Protein 1A0I (pdb70)

Solvent-accessible surface area: 16561 Å² total; per-residue (Å²): 132,147,38,98,0,40,2,0,84,9,32,50,10,62,48,84,25,0,81,144,10,13,94,116,25,44,33,0,0,0,8,11,57,25,65,20,11,19,0,0,0,2,0,26,90,87,0,25,1,92,6,14,16,98,84,34,143,61,5,32,0,0,78,49,37,47,27,134,41,84,73,7,92,150,0,7,101,23,132,94,1,143,22,99,57,0,0,0,1,0,0,12,0,30,16,64,82,30,91,109,100,54,4,6,31,22,0,129,44,110,99,19,117,89,65,13,54,115,179,192,247,65,181,104,126,36,87,6,85,0,32,13,30,47,0,27,0,20,3,32,0,2,0,20,11,101,32,1,94,66,34,111,70,3,119,20,65,11,80,68,8,44,86,44,4,124,65,5,16,58,0,0,80,102,45,12,97,69,13,71,8,74,39,9,66,48,69,79,4,140,67,39,79,65,0,62,95,16,2,70,92,13,16,7,77,27,40,84,0,0,24,0,5,26,0,88,10,46,4,54,6,10,111,102,58,4,14,9,25,2,58,10,66,60,90,22,54,6,65,0,69,20,28,35,57,19,73,189,46,180,53,136,38,54,88,0,32,0,0,51,0,54,12,143,98,54,81,101,15,68,0,19,27,4,19,92,76,54,14,85,106,6,4,90,52,0,74,120,26,3,52,100,88,198,50,28,166,203,76,114,50,80,26,38,20,100,41,124,44,0,29,0,4,30,7,37,104,38,140,86,19,35,27,65,40,21,0,11,47,117,60,137

Foldseek 3Di:
DVQLLQFEDEAADDPVQLVVLLVVPQWWKKFFPDQAFKWWWWAALVQWIAGAGNRRHGWQLARVVTGHDCLSNVLLVDPLDPQVRTKIWTWGKAFPPDDRVVNRVSRNDQWDDDCAVVDCPDDDDHGGHHQQQGIAIATQAMARVVCSVVQDFGFAFRVRRQVVQVSSQVSCCVSPVRHRYYHTDIDIGRDPVSVVVVFLVVLQQVRQWIWIASRGDTTHGHHDYRTYTGGQPAKFKFAFAAFDFFDPPDDDGRGTFFTQGQHPVRDTDTAGSHHVVVGVVQRVVQQVVQCVVDDRVVDDTDRPRHRFMAMKTARDADPVGDGHRIHGDGGD

B-factor: mean 31.76, std 23.79, range [2.0, 148.7]

Secondary structure (DSSP, 8-state):
-TT----EEEEEP-HHHHHHHHHHHSSEEEEE---SEEEEEEEETTSEEEEE-TTS-B-GGGGGG-EE-HHHHHHHHSTT---TTEEEEEEEEEESSSPTTTHHHHHH--S--SSBSS-----S-----B-TTTEEEEEEEEEEHHHHHH-PPEEEEHHHHHHHHHHHHHHHHHH-TTSEEEEPPEEEESSHHHHHHHHHHHHTTT---EEEE-TT-EE-SEEEEEEEEES--EEEEEEEEEEE---TTTSS-SS--EEEEE-TTS-EEEEB---SHHHHHHHHHHHHHHTTTS---------TTTT-EEEEEESEE-TTS-EES-EEEEE-

Structure (mmCIF, N/CA/C/O backbone):
data_1A0I
#
_entry.id   1A0I
#
_cell.length_a   64.700
_cell.length_b   85.200
_cell.length_c   79.100
_cell.angle_alpha   90.00
_cell.angle_beta   90.00
_cell.angle_gamma   90.00
#
_symmetry.space_group_name_H-M   'P 21 21 2'
#
loop_
_entity.id
_entity.type
_entity.pdbx_description
1 polymer 'DNA LIGASE'
2 non-polymer "ADENOSINE-5'-TRIPHOSPHATE"
3 water water
#
loop_
_atom_site.group_PDB
_atom_site.id
_atom_site.type_symbol
_atom_site.label_atom_id
_atom_site.label_alt_id
_atom_site.label_comp_id
_atom_site.label_asym_id
_atom_site.label_entity_id
_atom_site.label_seq_id
_atom_site.pdbx_PDB_ins_code
_atom_site.Cartn_x
_atom_site.Cartn_y
_atom_site.Cartn_z
_atom_site.occupancy
_atom_site.B_iso_or_equiv
_atom_site.auth_seq_id
_atom_site.auth_comp_id
_atom_site.auth_asym_id
_atom_site.auth_atom_id
_atom_site.pdbx_PDB_model_num
ATOM 1 N N . VAL A 1 1 ? -10.053 -6.552 67.853 1.00 78.44 2 VAL A N 1
ATOM 2 C CA . VAL A 1 1 ? -11.496 -6.584 67.619 1.00 79.00 2 VAL A CA 1
ATOM 3 C C . VAL A 1 1 ? -12.002 -7.947 68.142 1.00 79.82 2 VAL A C 1
ATOM 4 O O . VAL A 1 1 ? -11.214 -8.539 68.885 1.00 79.76 2 VAL A O 1
ATOM 8 N N . ASN A 1 2 ? -13.187 -8.516 67.800 1.00 79.86 3 ASN A N 1
ATOM 9 C CA . ASN A 1 2 ? -13.738 -9.702 68.488 1.00 78.12 3 ASN A CA 1
ATOM 10 C C . ASN A 1 2 ? -13.126 -11.020 68.031 1.00 67.59 3 ASN A C 1
ATOM 11 O O . ASN A 1 2 ? -13.628 -11.790 67.211 1.00 68.31 3 ASN A O 1
ATOM 16 N N . ILE A 1 3 ? -12.031 -11.234 68.752 1.00 58.87 4 ILE A N 1
ATOM 17 C CA . ILE A 1 3 ? -10.994 -12.206 68.520 1.00 44.14 4 ILE A CA 1
ATOM 18 C C . ILE A 1 3 ? -10.691 -12.290 67.024 1.00 37.12 4 ILE A C 1
ATOM 19 O O . ILE A 1 3 ? -11.251 -12.934 66.138 1.00 25.65 4 ILE A O 1
ATOM 24 N N . LYS A 1 4 ? -9.830 -11.310 66.825 1.00 22.77 5 LYS A N 1
ATOM 25 C CA . LYS A 1 4 ? -9.136 -11.135 65.593 1.00 15.31 5 LYS A CA 1
ATOM 26 C C . LYS A 1 4 ? -7.802 -11.699 66.052 1.00 13.18 5 LYS A C 1
ATOM 27 O O . LYS A 1 4 ? -6.973 -10.931 66.531 1.00 9.66 5 LYS A O 1
ATOM 33 N N . THR A 1 5 ? -7.588 -13.012 65.977 1.00 3.71 6 THR A N 1
ATOM 34 C CA . THR A 1 5 ? -6.348 -13.647 66.358 1.00 2.43 6 THR A CA 1
ATOM 35 C C . THR A 1 5 ? -5.144 -13.039 65.644 1.00 14.28 6 THR A C 1
ATOM 36 O O . THR A 1 5 ? -4.097 -12.818 66.256 1.00 15.92 6 THR A O 1
ATOM 40 N N . ASN A 1 6 ? -5.303 -12.698 64.363 1.00 13.50 7 ASN A N 1
ATOM 41 C CA . ASN A 1 6 ? -4.326 -11.976 63.545 1.00 2.81 7 ASN A CA 1
ATOM 42 C C . ASN A 1 6 ? -2.866 -12.357 63.766 1.00 8.42 7 ASN A C 1
ATOM 43 O O . ASN A 1 6 ? -2.069 -11.562 64.287 1.00 17.68 7 ASN A O 1
ATOM 48 N N . PRO A 1 7 ? -2.513 -13.594 63.478 1.00 2.00 8 PRO A N 1
ATOM 49 C CA . PRO A 1 7 ? -1.194 -14.125 63.727 1.00 2.00 8 PRO A CA 1
ATOM 50 C C . PRO A 1 7 ? -0.065 -13.490 62.933 1.00 6.90 8 PRO A C 1
ATOM 51 O O . PRO A 1 7 ? -0.289 -12.746 61.987 1.00 16.83 8 PRO A O 1
ATOM 55 N N . PHE A 1 8 ? 1.184 -13.819 63.259 1.00 13.12 9 PHE A N 1
ATOM 56 C CA . PHE A 1 8 ? 2.357 -13.353 62.523 1.00 14.22 9 PHE A CA 1
ATOM 57 C C . PHE A 1 8 ? 2.396 -14.125 61.206 1.00 20.21 9 PHE A C 1
ATOM 58 O O . PHE A 1 8 ? 2.407 -15.374 61.195 1.00 12.02 9 PHE A O 1
ATOM 66 N N . LYS A 1 9 ? 2.365 -13.384 60.096 1.00 16.10 10 LYS A N 1
ATOM 67 C CA . LYS A 1 9 ? 2.502 -13.968 58.770 1.00 15.08 10 LYS A CA 1
ATOM 68 C C . LYS A 1 9 ? 3.876 -13.556 58.241 1.00 16.30 10 LYS A C 1
ATOM 69 O O . LYS A 1 9 ? 4.207 -12.371 58.105 1.00 20.37 10 LYS A O 1
ATOM 75 N N . ALA A 1 10 ? 4.700 -14.553 57.941 1.00 18.72 11 ALA A N 1
ATOM 76 C CA . ALA A 1 10 ? 6.030 -14.288 57.428 1.00 19.05 11 ALA A CA 1
ATOM 77 C C . ALA A 1 10 ? 6.040 -13.496 56.127 1.00 15.88 11 ALA A C 1
ATOM 78 O O . ALA A 1 10 ? 5.155 -13.687 55.265 1.00 15.57 11 ALA A O 1
ATOM 80 N N . VAL A 1 11 ? 6.970 -12.561 55.970 1.00 12.99 12 VAL A N 1
ATOM 81 C CA . VAL A 1 11 ? 7.081 -11.868 54.704 1.00 12.14 12 VAL A CA 1
ATOM 82 C C . VAL A 1 11 ? 7.914 -12.749 53.793 1.00 11.21 12 VAL A C 1
ATOM 83 O O . VAL A 1 11 ? 8.419 -13.773 54.230 1.00 14.72 12 VAL A O 1
ATOM 87 N N . SER A 1 12 ? 7.974 -12.493 52.492 1.00 14.98 13 SER A N 1
ATOM 88 C CA . SER A 1 12 ? 8.735 -13.288 51.535 1.00 10.24 13 SER A CA 1
ATOM 89 C C . SER A 1 12 ? 10.238 -13.090 51.631 1.00 10.93 13 SER A C 1
ATOM 90 O O . SER A 1 12 ? 10.710 -12.125 52.222 1.00 16.93 13 SER A O 1
ATOM 93 N N . PHE A 1 13 ? 11.054 -14.029 51.194 1.00 10.33 14 PHE A N 1
ATOM 94 C CA . PHE A 1 13 ? 12.492 -13.948 51.207 1.00 2.00 14 PHE A CA 1
ATOM 95 C C . PHE A 1 13 ? 13.016 -12.645 50.673 1.00 14.86 14 PHE A C 1
ATOM 96 O O . PHE A 1 13 ? 12.639 -12.258 49.581 1.00 18.25 14 PHE A O 1
ATOM 104 N N . VAL A 1 14 ? 13.832 -11.993 51.523 1.00 19.95 15 VAL A N 1
ATOM 105 C CA . VAL A 1 14 ? 14.505 -10.717 51.263 1.00 2.55 15 VAL A CA 1
ATOM 106 C C . VAL A 1 14 ? 15.867 -11.031 51.845 1.00 6.99 15 VAL A C 1
ATOM 107 O O . VAL A 1 14 ? 16.033 -10.965 53.074 1.00 24.48 15 VAL A O 1
ATOM 111 N N . GLU A 1 15 ? 16.886 -11.349 51.048 1.00 13.11 16 GLU A N 1
ATOM 112 C CA . GLU A 1 15 ? 18.155 -11.800 51.587 1.00 15.18 16 GLU A CA 1
ATOM 113 C C . GLU A 1 15 ? 18.842 -10.729 52.383 1.00 12.21 16 GLU A C 1
ATOM 114 O O . GLU A 1 15 ? 19.288 -11.024 53.489 1.00 14.93 16 GLU A O 1
ATOM 120 N N . SER A 1 16 ? 18.839 -9.479 51.930 1.00 11.57 17 SER A N 1
ATOM 121 C CA . SER A 1 16 ? 19.452 -8.388 52.671 1.00 14.50 17 SER A CA 1
ATOM 122 C C . SER A 1 16 ? 18.905 -8.311 54.092 1.00 19.17 17 SER A C 1
ATOM 123 O O . SER A 1 16 ? 19.670 -8.144 55.044 1.00 26.12 17 SER A O 1
ATOM 126 N N . ALA A 1 17 ? 17.593 -8.460 54.235 1.00 14.11 18 ALA A N 1
ATOM 127 C CA . ALA A 1 17 ? 16.945 -8.411 55.525 1.00 9.24 18 ALA A CA 1
ATOM 128 C C . ALA A 1 17 ? 17.373 -9.531 56.470 1.00 11.70 18 ALA A C 1
ATOM 129 O O . ALA A 1 17 ? 17.663 -9.315 57.655 1.00 4.81 18 ALA A O 1
ATOM 131 N N . ILE A 1 18 ? 17.456 -10.737 55.920 1.00 2.00 19 ILE A N 1
ATOM 132 C CA . ILE A 1 18 ? 17.834 -11.917 56.685 1.00 3.40 19 ILE A CA 1
ATOM 133 C C . ILE A 1 18 ? 19.313 -11.796 57.059 1.00 10.04 19 ILE A C 1
ATOM 134 O O . ILE A 1 18 ? 19.718 -12.012 58.206 1.00 16.03 19 ILE A O 1
ATOM 139 N N . LYS A 1 19 ? 20.158 -11.375 56.126 1.00 14.29 20 LYS A N 1
ATOM 140 C CA . LYS A 1 19 ? 21.567 -11.134 56.388 1.00 19.24 20 LYS A CA 1
ATOM 141 C C . LYS A 1 19 ? 21.762 -10.148 57.548 1.00 14.19 20 LYS A C 1
ATOM 142 O O . LYS A 1 19 ? 22.632 -10.395 58.370 1.00 20.71 20 LYS A O 1
ATOM 148 N N . LYS A 1 20 ? 20.992 -9.065 57.639 1.00 15.99 21 LYS A N 1
ATOM 149 C CA . LYS A 1 20 ? 21.038 -8.093 58.724 1.00 14.32 21 LYS A CA 1
ATOM 150 C C . LYS A 1 20 ? 20.556 -8.715 60.043 1.00 23.47 21 LYS A C 1
ATOM 151 O O . LYS A 1 20 ? 21.134 -8.438 61.093 1.00 33.68 21 LYS A O 1
ATOM 157 N N . ALA A 1 21 ? 19.522 -9.562 60.083 1.00 25.72 22 ALA A N 1
ATOM 158 C CA . ALA A 1 21 ? 19.117 -10.254 61.311 1.00 14.56 22 ALA A CA 1
ATOM 159 C C . ALA A 1 21 ? 20.272 -11.101 61.821 1.00 23.40 22 ALA A C 1
ATOM 160 O O . ALA A 1 21 ? 20.736 -10.929 62.950 1.00 29.67 22 ALA A O 1
ATOM 162 N N . LEU A 1 22 ? 20.793 -11.957 60.935 1.00 21.03 23 LEU A N 1
ATOM 163 C CA . LEU A 1 22 ? 21.966 -12.793 61.166 1.00 20.62 23 LEU A CA 1
ATOM 164 C C . LEU A 1 22 ? 23.129 -12.043 61.823 1.00 22.55 23 LEU A C 1
ATOM 165 O O . LEU A 1 22 ? 23.593 -12.451 62.880 1.00 28.44 23 LEU A O 1
ATOM 170 N N . ASP A 1 23 ? 23.548 -10.909 61.279 1.00 21.34 24 ASP A N 1
ATOM 171 C CA . ASP A 1 23 ? 24.669 -10.119 61.751 1.00 19.80 24 ASP A CA 1
ATOM 172 C C . ASP A 1 23 ? 24.436 -9.615 63.133 1.00 30.07 24 ASP A C 1
ATOM 173 O O . ASP A 1 23 ? 25.270 -9.712 64.045 1.00 26.53 24 ASP A O 1
ATOM 178 N N . ASN A 1 24 ? 23.205 -9.126 63.288 1.00 26.00 25 ASN A N 1
ATOM 179 C CA . ASN A 1 24 ? 22.818 -8.577 64.562 1.00 19.20 25 ASN A CA 1
ATOM 180 C C . ASN A 1 24 ? 22.487 -9.594 65.636 1.00 20.17 25 ASN A C 1
ATOM 181 O O . ASN A 1 24 ? 22.612 -9.278 66.822 1.00 34.45 25 ASN A O 1
ATOM 186 N N . ALA A 1 25 ? 22.153 -10.834 65.319 1.00 13.40 26 ALA A N 1
ATOM 187 C CA . ALA A 1 25 ? 21.811 -11.817 66.327 1.00 6.37 26 ALA A CA 1
ATOM 188 C C . ALA A 1 25 ? 22.875 -12.859 66.613 1.00 3.19 26 ALA A C 1
ATOM 189 O O . ALA A 1 25 ? 23.036 -13.307 67.748 1.00 7.56 26 ALA A O 1
ATOM 191 N N . GLY A 1 26 ? 23.586 -13.263 65.580 1.00 2.00 27 GLY A N 1
ATOM 192 C CA . GLY A 1 26 ? 24.649 -14.242 65.674 1.00 2.00 27 GLY A CA 1
ATOM 193 C C . GLY A 1 26 ? 24.237 -15.583 65.077 1.00 5.07 27 GLY A C 1
ATOM 194 O O . GLY A 1 26 ? 25.001 -16.565 65.100 1.00 12.82 27 GLY A O 1
ATOM 195 N N . TYR A 1 27 ? 23.005 -15.666 64.585 1.00 5.41 28 TYR A N 1
ATOM 196 C CA . TYR A 1 27 ? 22.480 -16.901 64.039 1.00 5.28 28 TYR A CA 1
ATOM 197 C C . TYR A 1 27 ? 21.051 -16.666 63.553 1.00 9.77 28 TYR A C 1
ATOM 198 O O . TYR A 1 27 ? 20.542 -15.539 63.570 1.00 16.83 28 TYR A O 1
ATOM 207 N N . LEU A 1 28 ? 20.384 -17.713 63.084 1.00 18.17 29 LEU A N 1
ATOM 208 C CA . LEU A 1 28 ? 19.024 -17.613 62.606 1.00 7.49 29 LEU A CA 1
ATOM 209 C C . LEU A 1 28 ? 18.296 -18.866 63.012 1.00 8.40 29 LEU A C 1
ATOM 210 O O . LEU A 1 28 ? 18.921 -19.927 62.976 1.00 8.40 29 LEU A O 1
ATOM 215 N N . ILE A 1 29 ? 17.037 -18.730 63.455 1.00 14.19 30 ILE A N 1
ATOM 216 C CA . ILE A 1 29 ? 16.130 -19.856 63.711 1.00 13.51 30 ILE A CA 1
ATOM 217 C C . ILE A 1 29 ? 15.633 -20.220 62.312 1.00 13.89 30 ILE A C 1
ATOM 218 O O . ILE A 1 29 ? 15.310 -19.326 61.519 1.00 16.45 30 ILE A O 1
ATOM 223 N N . ALA A 1 30 ? 15.517 -21.487 61.960 1.00 8.70 31 ALA A N 1
ATOM 224 C CA . ALA A 1 30 ? 14.898 -21.867 60.702 1.00 12.36 31 ALA A CA 1
ATOM 225 C C . ALA A 1 30 ? 14.065 -23.110 60.963 1.00 12.69 31 ALA A C 1
ATOM 226 O O . ALA A 1 30 ? 14.555 -24.105 61.506 1.00 7.70 31 ALA A O 1
ATOM 228 N N . GLU A 1 31 ? 12.771 -23.019 60.686 1.00 6.18 32 GLU A N 1
ATOM 229 C CA . GLU A 1 31 ? 11.872 -24.148 60.816 1.00 10.56 32 GLU A CA 1
ATOM 230 C C . GLU A 1 31 ? 11.306 -24.549 59.460 1.00 4.14 32 GLU A C 1
ATOM 231 O O . GLU A 1 31 ? 11.343 -23.818 58.464 1.00 8.84 32 GLU A O 1
ATOM 237 N N . ILE A 1 32 ? 10.768 -25.742 59.364 1.00 10.04 33 ILE A N 1
ATOM 238 C CA . ILE A 1 32 ? 10.111 -26.167 58.148 1.00 9.47 33 ILE A CA 1
ATOM 239 C C . ILE A 1 32 ? 8.879 -25.296 57.984 1.00 10.28 33 ILE A C 1
ATOM 240 O O . ILE A 1 32 ? 8.286 -24.833 58.952 1.00 12.12 33 ILE A O 1
ATOM 245 N N . LYS A 1 33 ? 8.515 -24.990 56.761 1.00 10.70 34 LYS A N 1
ATOM 246 C CA . LYS A 1 33 ? 7.302 -24.258 56.506 1.00 14.51 34 LYS A CA 1
ATOM 247 C C . LYS A 1 33 ? 6.351 -25.396 56.189 1.00 17.74 34 LYS A C 1
ATOM 248 O O . LYS A 1 33 ? 6.362 -25.966 55.101 1.00 15.25 34 LYS A O 1
ATOM 254 N N . TYR A 1 34 ? 5.565 -25.768 57.185 1.00 19.78 35 TYR A N 1
ATOM 255 C CA . TYR A 1 34 ? 4.600 -26.850 57.044 1.00 10.68 35 TYR A CA 1
ATOM 256 C C . TYR A 1 34 ? 3.453 -26.433 56.162 1.00 18.76 35 TYR A C 1
ATOM 257 O O . TYR A 1 34 ? 3.115 -25.262 56.108 1.00 15.33 35 TYR A O 1
ATOM 266 N N . ASP A 1 35 ? 2.849 -27.390 55.479 1.00 28.40 36 ASP A N 1
ATOM 267 C CA . ASP A 1 35 ? 1.722 -27.137 54.615 1.00 33.07 36 ASP A CA 1
ATOM 268 C C . ASP A 1 35 ? 0.567 -27.846 55.320 1.00 38.63 36 ASP A C 1
ATOM 269 O O . ASP A 1 35 ? 0.506 -29.085 55.386 1.00 42.54 36 ASP A O 1
ATOM 274 N N . GLY A 1 36 ? -0.290 -27.085 55.977 1.00 29.04 37 GLY A N 1
ATOM 275 C CA . GLY A 1 36 ? -1.463 -27.621 56.614 1.00 17.05 37 GLY A CA 1
ATOM 276 C C . GLY A 1 36 ? -2.405 -26.464 56.782 1.00 22.28 37 GLY A C 1
ATOM 277 O O . GLY A 1 36 ? -2.546 -25.603 55.893 1.00 30.66 37 GLY A O 1
ATOM 278 N N . VAL A 1 37 ? -3.186 -26.496 57.858 1.00 20.43 38 VAL A N 1
ATOM 279 C CA . VAL A 1 37 ? -3.990 -25.340 58.163 1.00 17.32 38 VAL A CA 1
ATOM 280 C C . VAL A 1 37 ? -3.445 -24.814 59.497 1.00 13.02 38 VAL A C 1
ATOM 281 O O . VAL A 1 37 ? -3.238 -25.539 60.465 1.00 8.33 38 VAL A O 1
ATOM 285 N N . ARG A 1 38 ? -3.128 -23.531 59.499 1.00 8.11 39 ARG A N 1
ATOM 286 C CA . ARG A 1 38 ? -2.699 -22.815 60.690 1.00 15.45 39 ARG A CA 1
ATOM 287 C C . ARG A 1 38 ? -3.825 -22.783 61.721 1.00 15.60 39 ARG A C 1
ATOM 288 O O . ARG A 1 38 ? -4.902 -22.258 61.425 1.00 26.96 39 ARG A O 1
ATOM 296 N N . GLY A 1 39 ? -3.668 -23.303 62.926 1.00 17.23 40 GLY A N 1
ATOM 297 C CA . GLY A 1 39 ? -4.728 -23.261 63.912 1.00 16.19 40 GLY A CA 1
ATOM 298 C C . GLY A 1 39 ? -4.408 -22.203 64.925 1.00 10.57 40 GLY A C 1
ATOM 299 O O . GLY A 1 39 ? -3.243 -22.028 65.257 1.00 22.54 40 GLY A O 1
ATOM 300 N N . ASN A 1 40 ? -5.360 -21.432 65.418 1.00 20.08 41 ASN A N 1
ATOM 301 C CA . ASN A 1 40 ? -5.106 -20.468 66.480 1.00 14.59 41 ASN A CA 1
ATOM 302 C C . ASN A 1 40 ? -6.104 -20.870 67.531 1.00 16.22 41 ASN A C 1
ATOM 303 O O . ASN A 1 40 ? -7.276 -20.527 67.447 1.00 20.05 41 ASN A O 1
ATOM 308 N N . ILE A 1 41 ? -5.664 -21.758 68.422 1.00 20.52 42 ILE A N 1
ATOM 309 C CA . ILE A 1 41 ? -6.513 -22.379 69.442 1.00 15.20 42 ILE A CA 1
ATOM 310 C C . ILE A 1 41 ? -6.596 -21.464 70.663 1.00 19.98 42 ILE A C 1
ATOM 311 O O . ILE A 1 41 ? -5.616 -21.349 71.411 1.00 17.59 42 ILE A O 1
ATOM 316 N N . CYS A 1 42 ? -7.720 -20.750 70.797 1.00 14.81 43 CYS A N 1
ATOM 317 C CA . CYS A 1 42 ? -7.967 -19.853 71.917 1.00 13.41 43 CYS A CA 1
ATOM 318 C C . CYS A 1 42 ? -8.601 -20.585 73.092 1.00 16.68 43 CYS A C 1
ATOM 319 O O . CYS A 1 42 ? -9.603 -21.271 72.915 1.00 26.76 43 CYS A O 1
ATOM 322 N N . VAL A 1 43 ? -8.038 -20.509 74.285 1.00 15.66 44 VAL A N 1
ATOM 323 C CA . VAL A 1 43 ? -8.539 -21.169 75.475 1.00 5.84 44 VAL A CA 1
ATOM 324 C C . VAL A 1 43 ? -8.672 -20.052 76.475 1.00 15.33 44 VAL A C 1
ATOM 325 O O . VAL A 1 43 ? -7.653 -19.423 76.768 1.00 15.41 44 VAL A O 1
ATOM 329 N N . ASP A 1 44 ? -9.876 -19.758 76.952 1.00 22.41 45 ASP A N 1
ATOM 330 C CA . ASP A 1 44 ? -10.079 -18.662 77.885 1.00 13.44 45 ASP A CA 1
ATOM 331 C C . ASP A 1 44 ? -10.094 -19.166 79.319 1.00 8.71 45 ASP A C 1
ATOM 332 O O . ASP A 1 44 ? -10.031 -20.369 79.595 1.00 12.23 45 ASP A O 1
ATOM 337 N N . ASN A 1 45 ? -10.248 -18.241 80.252 1.00 12.69 46 ASN A N 1
ATOM 338 C CA . ASN A 1 45 ? -10.255 -18.559 81.665 1.00 15.70 46 ASN A CA 1
ATOM 339 C C . ASN A 1 45 ? -11.586 -19.145 82.107 1.00 14.81 46 ASN A C 1
ATOM 340 O O . ASN A 1 45 ? -11.725 -19.578 83.255 1.00 26.59 46 ASN A O 1
ATOM 345 N N . THR A 1 46 ? -12.554 -19.227 81.190 1.00 24.69 47 THR A N 1
ATOM 346 C CA . THR A 1 46 ? -13.865 -19.837 81.394 1.00 22.01 47 THR A CA 1
ATOM 347 C C . THR A 1 46 ? -13.719 -21.342 81.067 1.00 19.74 47 THR A C 1
ATOM 348 O O . THR A 1 46 ? -14.654 -22.113 81.268 1.00 22.54 47 THR A O 1
ATOM 352 N N . ALA A 1 47 ? -12.524 -21.769 80.605 1.00 13.15 48 ALA A N 1
ATOM 353 C CA . ALA A 1 47 ? -12.111 -23.127 80.249 1.00 9.32 48 ALA A CA 1
ATOM 354 C C . ALA A 1 47 ? -12.803 -23.647 78.998 1.00 12.73 48 ALA A C 1
ATOM 355 O O . ALA A 1 47 ? -13.156 -24.825 78.835 1.00 14.14 48 ALA A O 1
ATOM 357 N N . ASN A 1 48 ? -12.940 -22.691 78.087 1.00 17.48 49 ASN A N 1
ATOM 358 C CA . ASN A 1 48 ? -13.488 -22.901 76.752 1.00 18.85 49 ASN A CA 1
ATOM 359 C C . ASN A 1 48 ? -12.412 -22.852 75.704 1.00 8.23 49 ASN A C 1
ATOM 360 O O . ASN A 1 48 ? -11.519 -22.014 75.840 1.00 14.65 49 ASN A O 1
ATOM 365 N N . SER A 1 49 ? -12.431 -23.680 74.671 1.00 14.73 50 SER A N 1
ATOM 366 C CA . SER A 1 49 ? -11.486 -23.516 73.590 1.00 17.73 50 SER A CA 1
ATOM 367 C C . SER A 1 49 ? -12.204 -23.219 72.284 1.00 19.43 50 SER A C 1
ATOM 368 O O . SER A 1 49 ? -13.396 -23.514 72.116 1.00 16.19 50 SER A O 1
ATOM 371 N N . TYR A 1 50 ? -11.468 -22.585 71.368 1.00 21.38 51 TYR A N 1
ATOM 372 C CA . TYR A 1 50 ? -11.930 -22.226 70.043 1.00 19.70 51 TYR A CA 1
ATOM 373 C C . TYR A 1 50 ? -10.865 -22.613 69.039 1.00 13.15 51 TYR A C 1
ATOM 374 O O . TYR A 1 50 ? -9.762 -22.085 69.044 1.00 8.58 51 TYR A O 1
ATOM 383 N N . TRP A 1 51 ? -11.160 -23.545 68.156 1.00 10.23 52 TRP A N 1
ATOM 384 C CA . TRP A 1 51 ? -10.231 -24.018 67.154 1.00 10.15 52 TRP A CA 1
ATOM 385 C C . TRP A 1 51 ? -10.482 -23.162 65.923 1.00 15.68 52 TRP A C 1
ATOM 386 O O . TRP A 1 51 ? -11.351 -23.420 65.091 1.00 20.03 52 TRP A O 1
ATOM 397 N N . LEU A 1 52 ? -9.787 -22.034 65.958 1.00 21.20 53 LEU A N 1
ATOM 398 C CA . LEU A 1 52 ? -9.882 -20.992 64.972 1.00 11.16 53 LEU A CA 1
ATOM 399 C C . LEU A 1 52 ? -8.786 -21.133 63.936 1.00 16.99 53 LEU A C 1
ATOM 400 O O . LEU A 1 52 ? -7.864 -21.956 63.983 1.00 15.92 53 LEU A O 1
ATOM 405 N N . SER A 1 53 ? -8.892 -20.287 62.944 1.00 20.27 54 SER A N 1
ATOM 406 C CA . SER A 1 53 ? -7.910 -20.283 61.897 1.00 19.33 54 SER A CA 1
ATOM 407 C C . SER A 1 53 ? -7.155 -18.948 61.959 1.00 19.57 54 SER A C 1
ATOM 408 O O . SER A 1 53 ? -7.393 -18.114 62.819 1.00 23.04 54 SER A O 1
ATOM 411 N N . ARG A 1 54 ? -6.357 -18.607 60.954 1.00 18.55 55 ARG A N 1
ATOM 412 C CA . ARG A 1 54 ? -5.498 -17.447 60.763 1.00 22.85 55 ARG A CA 1
ATOM 413 C C . ARG A 1 54 ? -6.359 -16.210 60.416 1.00 27.38 55 ARG A C 1
ATOM 414 O O . ARG A 1 54 ? -5.959 -15.053 60.472 1.00 32.99 55 ARG A O 1
ATOM 422 N N . VAL A 1 55 ? -7.620 -16.519 60.105 1.00 31.00 56 VAL A N 1
ATOM 423 C CA . VAL A 1 55 ? -8.685 -15.612 59.716 1.00 27.86 56 VAL A CA 1
ATOM 424 C C . VAL A 1 55 ? -9.808 -15.542 60.777 1.00 26.43 56 VAL A C 1
ATOM 425 O O . VAL A 1 55 ? -10.903 -15.104 60.443 1.00 31.35 56 VAL A O 1
ATOM 429 N N . SER A 1 56 ? -9.574 -15.975 62.034 1.00 27.47 57 SER A N 1
ATOM 430 C CA . SER A 1 56 ? -10.502 -15.940 63.171 1.00 10.07 57 SER A CA 1
ATOM 431 C C . SER A 1 56 ? -11.895 -16.565 62.949 1.00 24.59 57 SER A C 1
ATOM 432 O O . SER A 1 56 ? -12.923 -16.160 63.497 1.00 22.64 57 SER A O 1
ATOM 435 N N . LYS A 1 57 ? -11.911 -17.589 62.092 1.00 28.98 58 LYS A N 1
ATOM 436 C CA . LYS A 1 57 ? -13.080 -18.352 61.684 1.00 22.10 58 LYS A CA 1
ATOM 437 C C . LYS A 1 57 ? -12.747 -19.744 62.198 1.00 24.97 58 LYS A C 1
ATOM 438 O O . LYS A 1 57 ? -11.583 -20.148 62.304 1.00 29.58 58 LYS A O 1
ATOM 444 N N . THR A 1 58 ? -13.784 -20.412 62.668 1.00 15.79 59 THR A N 1
ATOM 445 C CA . THR A 1 58 ? -13.625 -21.727 63.240 1.00 20.84 59 THR A CA 1
ATOM 446 C C . THR A 1 58 ? -13.394 -22.731 62.122 1.00 23.52 59 THR A C 1
ATOM 447 O O . THR A 1 58 ? -13.700 -22.453 60.961 1.00 34.17 59 THR A O 1
ATOM 451 N N . ILE A 1 59 ? -12.731 -23.835 62.439 1.00 25.46 60 ILE A N 1
ATOM 452 C CA . ILE A 1 59 ? -12.356 -24.826 61.451 1.00 24.25 60 ILE A CA 1
ATOM 453 C C . ILE A 1 59 ? -13.362 -25.964 61.561 1.00 34.61 60 ILE A C 1
ATOM 454 O O . ILE A 1 59 ? -13.351 -26.694 62.565 1.00 33.44 60 ILE A O 1
ATOM 459 N N . PRO A 1 60 ? -14.143 -26.194 60.499 1.00 40.43 61 PRO A N 1
ATOM 460 C CA . PRO A 1 60 ? -15.189 -27.202 60.402 1.00 28.39 61 PRO A CA 1
ATOM 461 C C . PRO A 1 60 ? -14.866 -28.577 60.955 1.00 28.17 61 PRO A C 1
ATOM 462 O O . PRO A 1 60 ? -15.407 -28.961 62.005 1.00 44.74 61 PRO A O 1
ATOM 466 N N . ALA A 1 61 ? -13.903 -29.322 60.402 1.00 21.72 62 ALA A N 1
ATOM 467 C CA . ALA A 1 61 ? -13.586 -30.632 60.941 1.00 24.85 62 ALA A CA 1
ATOM 468 C C . ALA A 1 61 ? -13.240 -30.634 62.416 1.00 24.32 62 ALA A C 1
ATOM 469 O O . ALA A 1 61 ? -13.342 -31.676 63.062 1.00 41.73 62 ALA A O 1
ATOM 471 N N . LEU A 1 62 ? -12.894 -29.485 63.001 1.00 31.74 63 LEU A N 1
ATOM 472 C CA . LEU A 1 62 ? -12.478 -29.323 64.388 1.00 32.56 63 LEU A CA 1
ATOM 473 C C . LEU A 1 62 ? -13.439 -28.442 65.210 1.00 25.55 63 LEU A C 1
ATOM 474 O O . LEU A 1 62 ? -13.259 -28.229 66.414 1.00 28.70 63 LEU A O 1
ATOM 479 N N . GLU A 1 63 ? -14.580 -28.044 64.647 1.00 15.93 64 GLU A N 1
ATOM 480 C CA . GLU A 1 63 ? -15.606 -27.286 65.360 1.00 21.59 64 GLU A CA 1
ATOM 481 C C . GLU A 1 63 ? -16.090 -28.051 66.585 1.00 20.45 64 GLU A C 1
ATOM 482 O O . GLU A 1 63 ? -16.516 -27.499 67.595 1.00 31.79 64 GLU A O 1
ATOM 488 N N . HIS A 1 64 ? -15.939 -29.375 66.555 1.00 10.36 65 HIS A N 1
ATOM 489 C CA . HIS A 1 64 ? -16.358 -30.256 67.617 1.00 9.78 65 HIS A CA 1
ATOM 490 C C . HIS A 1 64 ? -15.391 -30.270 68.790 1.00 27.88 65 HIS A C 1
ATOM 491 O O . HIS A 1 64 ? -15.535 -31.081 69.703 1.00 29.86 65 HIS A O 1
ATOM 498 N N . LEU A 1 65 ? -14.341 -29.446 68.779 1.00 31.30 66 LEU A N 1
ATOM 499 C CA . LEU A 1 65 ? -13.394 -29.475 69.882 1.00 15.28 66 LEU A CA 1
ATOM 500 C C . LEU A 1 65 ? -13.507 -28.163 70.653 1.00 17.94 66 LEU A C 1
ATOM 501 O O . LEU A 1 65 ? -12.662 -27.856 71.493 1.00 27.81 66 LEU A O 1
ATOM 506 N N . ASN A 1 66 ? -14.564 -27.397 70.366 1.00 16.03 67 ASN A N 1
ATOM 507 C CA . ASN A 1 66 ? -14.825 -26.076 70.925 1.00 8.16 67 ASN A CA 1
ATOM 508 C C . ASN A 1 66 ? -15.753 -26.111 72.100 1.00 6.02 67 ASN A C 1
ATOM 509 O O . ASN A 1 66 ? -16.430 -27.120 72.292 1.00 6.63 67 ASN A O 1
ATOM 514 N N . GLY A 1 67 ? -15.907 -24.994 72.798 1.00 14.63 68 GLY A N 1
ATOM 515 C CA . GLY A 1 67 ? -16.746 -25.029 73.975 1.00 23.92 68 GLY A CA 1
ATOM 516 C C . GLY A 1 67 ? -15.924 -25.442 75.199 1.00 26.24 68 GLY A C 1
ATOM 517 O O . GLY A 1 67 ? -14.688 -25.385 75.227 1.00 35.37 68 GLY A O 1
ATOM 518 N N . PHE A 1 68 ? -16.647 -25.763 76.261 1.00 19.04 69 PHE A N 1
ATOM 519 C CA . PHE A 1 68 ? -16.099 -26.090 77.565 1.00 16.90 69 PHE A CA 1
ATOM 520 C C . PHE A 1 68 ? -15.531 -27.506 77.729 1.00 10.69 69 PHE A C 1
ATOM 521 O O . PHE A 1 68 ? -16.131 -28.495 77.307 1.00 18.12 69 PHE A O 1
ATOM 529 N N . ASP A 1 69 ? -14.411 -27.665 78.413 1.00 7.23 70 ASP A N 1
ATOM 530 C CA . ASP A 1 69 ? -13.906 -29.003 78.703 1.00 6.13 70 ASP A CA 1
ATOM 531 C C . ASP A 1 69 ? -13.211 -28.780 80.014 1.00 16.22 70 ASP A C 1
ATOM 532 O O . ASP A 1 69 ? -12.381 -27.863 80.132 1.00 22.91 70 ASP A O 1
ATOM 537 N N . VAL A 1 70 ? -13.539 -29.586 81.037 1.00 20.94 71 VAL A N 1
ATOM 538 C CA . VAL A 1 70 ? -12.948 -29.441 82.369 1.00 13.08 71 VAL A CA 1
ATOM 539 C C . VAL A 1 70 ? -11.437 -29.489 82.306 1.00 19.05 71 VAL A C 1
ATOM 540 O O . VAL A 1 70 ? -10.788 -28.787 83.094 1.00 19.59 71 VAL A O 1
ATOM 544 N N . ARG A 1 71 ? -10.846 -30.290 81.398 1.00 11.68 72 ARG A N 1
ATOM 545 C CA . ARG A 1 71 ? -9.398 -30.458 81.363 1.00 15.94 72 ARG A CA 1
ATOM 546 C C . ARG A 1 71 ? -8.650 -29.193 81.018 1.00 14.44 72 ARG A C 1
ATOM 547 O O . ARG A 1 71 ? -7.464 -29.101 81.338 1.00 19.44 72 ARG A O 1
ATOM 555 N N . TRP A 1 72 ? -9.336 -28.178 80.482 1.00 14.53 73 TRP A N 1
ATOM 556 C CA . TRP A 1 72 ? -8.702 -26.893 80.266 1.00 11.91 73 TRP A CA 1
ATOM 557 C C . TRP A 1 72 ? -8.612 -26.170 81.581 1.00 5.16 73 TRP A C 1
ATOM 558 O O . TRP A 1 72 ? -7.606 -25.503 81.800 1.00 19.51 73 TRP A O 1
ATOM 569 N N . LYS A 1 73 ? -9.591 -26.348 82.478 1.00 14.89 74 LYS A N 1
ATOM 570 C CA . LYS A 1 73 ? -9.607 -25.733 83.801 1.00 9.67 74 LYS A CA 1
ATOM 571 C C . LYS A 1 73 ? -8.441 -26.259 84.613 1.00 10.71 74 LYS A C 1
ATOM 572 O O . LYS A 1 73 ? -7.691 -25.488 85.221 1.00 7.70 74 LYS A O 1
ATOM 578 N N . ARG A 1 74 ? -8.294 -27.586 84.593 1.00 10.17 75 ARG A N 1
ATOM 579 C CA . ARG A 1 74 ? -7.226 -28.253 85.313 1.00 7.02 75 ARG A CA 1
ATOM 580 C C . ARG A 1 74 ? -5.881 -27.847 84.757 1.00 10.55 75 ARG A C 1
ATOM 581 O O . ARG A 1 74 ? -5.034 -27.557 85.593 1.00 19.46 75 ARG A O 1
ATOM 589 N N . LEU A 1 75 ? -5.714 -27.729 83.426 1.00 17.12 76 LEU A N 1
ATOM 590 C CA . LEU A 1 75 ? -4.480 -27.274 82.782 1.00 17.79 76 LEU A CA 1
ATOM 591 C C . LEU A 1 75 ? -4.140 -25.830 83.148 1.00 19.85 76 LEU A C 1
ATOM 592 O O . LEU A 1 75 ? -2.968 -25.491 83.341 1.00 24.91 76 LEU A O 1
ATOM 597 N N . LEU A 1 76 ? -5.119 -24.927 83.197 1.00 16.39 77 LEU A N 1
ATOM 598 C CA . LEU A 1 76 ? -4.861 -23.562 83.629 1.00 14.59 77 LEU A CA 1
ATOM 599 C C . LEU A 1 76 ? -4.449 -23.495 85.106 1.00 16.90 77 LEU A C 1
ATOM 600 O O . LEU A 1 76 ? -3.575 -22.714 85.509 1.00 13.17 77 LEU A O 1
ATOM 605 N N . ASN A 1 77 ? -5.035 -24.316 85.978 1.00 22.11 78 ASN A N 1
ATOM 606 C CA . ASN A 1 77 ? -4.711 -24.273 87.395 1.00 26.95 78 ASN A CA 1
ATOM 607 C C . ASN A 1 77 ? -3.308 -24.755 87.649 1.00 30.03 78 ASN A C 1
ATOM 608 O O . ASN A 1 77 ? -2.617 -24.081 88.411 1.00 46.98 78 ASN A O 1
ATOM 613 N N . ASP A 1 78 ? -2.848 -25.789 86.953 1.00 30.91 79 ASP A N 1
ATOM 614 C CA . ASP A 1 78 ? -1.475 -26.301 86.943 1.00 24.92 79 ASP A CA 1
ATOM 615 C C . ASP A 1 78 ? -0.389 -25.241 87.056 1.00 26.92 79 ASP A C 1
ATOM 616 O O . ASP A 1 78 ? -0.389 -24.247 86.313 1.00 31.02 79 ASP A O 1
ATOM 621 N N . ASP A 1 79 ? 0.515 -25.450 88.003 1.00 30.89 80 ASP A N 1
ATOM 622 C CA . ASP A 1 79 ? 1.661 -24.598 88.297 1.00 32.13 80 ASP A CA 1
ATOM 623 C C . ASP A 1 79 ? 2.456 -24.205 87.079 1.00 32.71 80 ASP A C 1
ATOM 624 O O . ASP A 1 79 ? 2.820 -23.054 86.864 1.00 31.55 80 ASP A O 1
ATOM 629 N N . ARG A 1 80 ? 2.651 -25.236 86.264 1.00 25.04 81 ARG A N 1
ATOM 630 C CA . ARG A 1 80 ? 3.404 -25.219 85.040 1.00 14.75 81 ARG A CA 1
ATOM 631 C C . ARG A 1 80 ? 2.715 -24.420 83.958 1.00 19.74 81 ARG A C 1
ATOM 632 O O . ARG A 1 80 ? 3.308 -24.357 82.878 1.00 22.75 81 ARG A O 1
ATOM 640 N N . CYS A 1 81 ? 1.479 -23.925 84.167 1.00 18.04 82 CYS A N 1
ATOM 641 C CA . CYS A 1 81 ? 0.818 -23.086 83.187 1.00 18.66 82 CYS A CA 1
ATOM 642 C C . CYS A 1 81 ? 1.005 -21.682 83.689 1.00 17.27 82 CYS A C 1
ATOM 643 O O . CYS A 1 81 ? 0.688 -21.299 84.819 1.00 14.14 82 CYS A O 1
ATOM 646 N N . PHE A 1 82 ? 1.571 -20.932 82.769 1.00 22.65 83 PHE A N 1
ATOM 647 C CA . PHE A 1 82 ? 1.866 -19.534 82.964 1.00 25.87 83 PHE A CA 1
ATOM 648 C C . PHE A 1 82 ? 0.783 -18.635 82.427 1.00 28.49 83 PHE A C 1
ATOM 649 O O . PHE A 1 82 ? 0.801 -17.443 82.718 1.00 36.95 83 PHE A O 1
ATOM 657 N N . TYR A 1 83 ? -0.202 -19.157 81.687 1.00 34.09 84 TYR A N 1
ATOM 658 C CA . TYR A 1 83 ? -1.249 -18.317 81.121 1.00 32.59 84 TYR A CA 1
ATOM 659 C C . TYR A 1 83 ? -2.545 -18.663 81.811 1.00 28.13 84 TYR A C 1
ATOM 660 O O . TYR A 1 83 ? -3.361 -19.456 81.343 1.00 40.32 84 TYR A O 1
ATOM 669 N N . LYS A 1 84 ? -2.691 -18.104 83.007 1.00 32.03 85 LYS A N 1
ATOM 670 C CA . LYS A 1 84 ? -3.868 -18.361 83.823 1.00 34.39 85 LYS A CA 1
ATOM 671 C C . LYS A 1 84 ? -5.045 -17.580 83.252 1.00 37.84 85 LYS A C 1
ATOM 672 O O . LYS A 1 84 ? -6.189 -18.017 83.357 1.00 43.78 85 LYS A O 1
ATOM 678 N N . ASP A 1 85 ? -4.728 -16.453 82.584 1.00 31.16 86 ASP A N 1
ATOM 679 C CA . ASP A 1 85 ? -5.685 -15.621 81.855 1.00 28.59 86 ASP A CA 1
ATOM 680 C C . ASP A 1 85 ? -6.300 -16.308 80.629 1.00 10.10 86 ASP A C 1
ATOM 681 O O . ASP A 1 85 ? -7.359 -15.890 80.170 1.00 9.66 86 ASP A O 1
ATOM 686 N N . GLY A 1 86 ? -5.763 -17.440 80.188 1.00 12.53 87 GLY A N 1
ATOM 687 C CA . GLY A 1 86 ? -6.135 -18.101 78.967 1.00 6.32 87 GLY A CA 1
ATOM 688 C C . GLY A 1 86 ? -5.034 -17.782 77.963 1.00 19.61 87 GLY A C 1
ATOM 689 O O . GLY A 1 86 ? -4.280 -16.807 78.107 1.00 16.31 87 GLY A O 1
ATOM 690 N N . PHE A 1 87 ? -4.943 -18.581 76.903 1.00 17.31 88 PHE A N 1
ATOM 691 C CA . PHE A 1 87 ? -3.891 -18.440 75.909 1.00 12.15 88 PHE A CA 1
ATOM 692 C C . PHE A 1 87 ? -4.347 -18.764 74.519 1.00 7.62 88 PHE A C 1
ATOM 693 O O . PHE A 1 87 ? -5.401 -19.359 74.348 1.00 17.89 88 PHE A O 1
ATOM 701 N N . MET A 1 88 ? -3.555 -18.417 73.523 1.00 15.19 89 MET A N 1
ATOM 702 C CA . MET A 1 88 ? -3.803 -18.825 72.162 1.00 10.22 89 MET A CA 1
ATOM 703 C C . MET A 1 88 ? -2.613 -19.626 71.661 1.00 5.84 89 MET A C 1
ATOM 704 O O . MET A 1 88 ? -1.498 -19.107 71.726 1.00 2.90 89 MET A O 1
ATOM 709 N N . LEU A 1 89 ? -2.809 -20.852 71.182 1.00 8.77 90 LEU A N 1
ATOM 710 C CA . LEU A 1 89 ? -1.752 -21.645 70.568 1.00 9.43 90 LEU A CA 1
ATOM 711 C C . LEU A 1 89 ? -1.722 -21.335 69.069 1.00 16.90 90 LEU A C 1
ATOM 712 O O . LEU A 1 89 ? -2.775 -21.268 68.420 1.00 5.40 90 LEU A O 1
ATOM 717 N N . ASP A 1 90 ? -0.524 -21.137 68.528 1.00 11.97 91 ASP A N 1
ATOM 718 C CA . ASP A 1 90 ? -0.300 -20.850 67.137 1.00 2.00 91 ASP A CA 1
ATOM 719 C C . ASP A 1 90 ? 0.564 -21.960 66.595 1.00 5.10 91 ASP A C 1
ATOM 720 O O . ASP A 1 90 ? 1.627 -22.256 67.167 1.00 15.87 91 ASP A O 1
ATOM 725 N N . GLY A 1 91 ? 0.161 -22.580 65.497 1.00 9.90 92 GLY A N 1
ATOM 726 C CA . GLY A 1 91 ? 0.855 -23.726 64.946 1.00 7.75 92 GLY A CA 1
ATOM 727 C C . GLY A 1 91 ? 0.157 -24.322 63.738 1.00 3.49 92 GLY A C 1
ATOM 728 O O . GLY A 1 91 ? -0.907 -23.853 63.369 1.00 6.14 92 GLY A O 1
ATOM 729 N N . GLU A 1 92 ? 0.715 -25.363 63.133 1.00 6.81 93 GLU A N 1
ATOM 730 C CA . GLU A 1 92 ? 0.128 -26.039 61.985 1.00 12.74 93 GLU A CA 1
ATOM 731 C C . GLU A 1 92 ? -0.544 -27.364 62.328 1.00 22.99 93 GLU A C 1
ATOM 732 O O . GLU A 1 92 ? -0.017 -28.278 62.998 1.00 19.89 93 GLU A O 1
ATOM 738 N N . LEU A 1 93 ? -1.787 -27.404 61.862 1.00 23.75 94 LEU A N 1
ATOM 739 C CA . LEU A 1 93 ? -2.685 -28.523 62.062 1.00 22.43 94 LEU A CA 1
ATOM 740 C C . LEU A 1 93 ? -2.579 -29.387 60.813 1.00 21.19 94 LEU A C 1
ATOM 741 O O . LEU A 1 93 ? -2.954 -29.003 59.700 1.00 25.95 94 LEU A O 1
ATOM 746 N N . MET A 1 94 ? -2.053 -30.579 61.026 1.00 18.45 95 MET A N 1
ATOM 747 C CA . MET A 1 94 ? -1.773 -31.581 60.007 1.00 21.98 95 MET A CA 1
ATOM 748 C C . MET A 1 94 ? -2.659 -32.795 60.222 1.00 23.26 95 MET A C 1
ATOM 749 O O . MET A 1 94 ? -3.033 -33.099 61.357 1.00 25.01 95 MET A O 1
ATOM 754 N N . VAL A 1 95 ? -3.022 -33.534 59.176 1.00 30.03 96 VAL A N 1
ATOM 755 C CA . VAL A 1 95 ? -3.706 -34.793 59.403 1.00 35.49 96 VAL A CA 1
ATOM 756 C C . VAL A 1 95 ? -2.688 -35.883 59.090 1.00 42.64 96 VAL A C 1
ATOM 757 O O . VAL A 1 95 ? -1.745 -35.699 58.301 1.00 51.26 96 VAL A O 1
ATOM 761 N N . LYS A 1 96 ? -2.843 -36.998 59.801 1.00 46.29 97 LYS A N 1
ATOM 762 C CA . LYS A 1 96 ? -1.985 -38.164 59.685 1.00 51.93 97 LYS A CA 1
ATOM 763 C C . LYS A 1 96 ? -2.633 -39.148 58.713 1.00 59.10 97 LYS A C 1
ATOM 764 O O . LYS A 1 96 ? -3.867 -39.307 58.664 1.00 61.11 97 LYS A O 1
ATOM 770 N N . GLY A 1 97 ? -1.797 -39.754 57.869 1.00 56.00 98 GLY A N 1
ATOM 771 C CA . GLY A 1 97 ? -2.243 -40.722 56.881 1.00 54.68 98 GLY A CA 1
ATOM 772 C C . GLY A 1 97 ? -2.262 -40.100 55.494 1.00 53.78 98 GLY A C 1
ATOM 773 O O . GLY A 1 97 ? -1.562 -40.505 54.566 1.00 54.90 98 GLY A O 1
ATOM 774 N N . VAL A 1 98 ? -3.107 -39.086 55.357 1.00 46.95 99 VAL A N 1
ATOM 775 C CA . VAL A 1 98 ? -3.230 -38.386 54.091 1.00 43.82 99 VAL A CA 1
ATOM 776 C C . VAL A 1 98 ? -2.011 -37.510 53.826 1.00 52.81 99 VAL A C 1
ATOM 777 O O . VAL A 1 98 ? -1.154 -37.307 54.696 1.00 55.95 99 VAL A O 1
ATOM 781 N N . ASP A 1 99 ? -1.984 -36.953 52.626 1.00 57.21 100 ASP A N 1
ATOM 782 C CA . ASP A 1 99 ? -0.989 -35.987 52.188 1.00 63.96 100 ASP A CA 1
ATOM 783 C C . ASP A 1 99 ? -1.507 -34.585 52.494 1.00 64.83 100 ASP A C 1
ATOM 784 O O . ASP A 1 99 ? -2.676 -34.389 52.889 1.00 67.83 100 ASP A O 1
ATOM 789 N N . PHE A 1 100 ? -0.645 -33.580 52.338 1.00 62.05 101 PHE A N 1
ATOM 790 C CA . PHE A 1 100 ? -1.062 -32.207 52.574 1.00 63.07 101 PHE A CA 1
ATOM 791 C C . PHE A 1 100 ? -1.953 -31.930 51.391 1.00 64.77 101 PHE A C 1
ATOM 792 O O . PHE A 1 100 ? -1.656 -32.300 50.260 1.00 73.14 101 PHE A O 1
ATOM 800 N N . ASN A 1 101 ? -3.016 -31.211 51.710 1.00 62.36 102 ASN A N 1
ATOM 801 C CA . ASN A 1 101 ? -4.109 -30.852 50.828 1.00 60.91 102 ASN A CA 1
ATOM 802 C C . ASN A 1 101 ? -5.134 -31.939 50.689 1.00 52.28 102 ASN A C 1
ATOM 803 O O . ASN A 1 101 ? -6.226 -31.654 50.193 1.00 52.38 102 ASN A O 1
ATOM 808 N N . THR A 1 102 ? -4.886 -33.132 51.235 1.00 47.64 103 THR A N 1
ATOM 809 C CA . THR A 1 102 ? -6.047 -33.950 51.489 1.00 52.67 103 THR A CA 1
ATOM 810 C C . THR A 1 102 ? -6.355 -33.561 52.945 1.00 51.47 103 THR A C 1
ATOM 811 O O . THR A 1 102 ? -7.461 -33.081 53.227 1.00 42.09 103 THR A O 1
ATOM 815 N N . GLY A 1 103 ? -5.376 -33.593 53.876 1.00 44.43 104 GLY A N 1
ATOM 816 C CA . GLY A 1 103 ? -5.558 -33.178 55.265 1.00 31.17 104 GLY A CA 1
ATOM 817 C C . GLY A 1 103 ? -6.275 -31.845 55.362 1.00 32.16 104 GLY A C 1
ATOM 818 O O . GLY A 1 103 ? -7.304 -31.744 56.015 1.00 34.44 104 GLY A O 1
ATOM 819 N N . SER A 1 104 ? -5.820 -30.862 54.591 1.00 25.92 105 SER A N 1
ATOM 820 C CA . SER A 1 104 ? -6.393 -29.525 54.570 1.00 30.90 105 SER A CA 1
ATOM 821 C C . SER A 1 104 ? -7.846 -29.505 54.098 1.00 33.94 105 SER A C 1
ATOM 822 O O . SER A 1 104 ? -8.650 -28.735 54.630 1.00 36.16 105 SER A O 1
ATOM 825 N N . GLY A 1 105 ? -8.194 -30.315 53.089 1.00 40.65 106 GLY A N 1
ATOM 826 C CA . GLY A 1 105 ? -9.555 -30.433 52.595 1.00 31.36 106 GLY A CA 1
ATOM 827 C C . GLY A 1 105 ? -10.387 -31.039 53.712 1.00 35.73 106 GLY A C 1
ATOM 828 O O . GLY A 1 105 ? -11.396 -30.440 54.095 1.00 47.62 106 GLY A O 1
ATOM 829 N N . LEU A 1 106 ? -9.853 -32.116 54.337 1.00 28.84 107 LEU A N 1
ATOM 830 C CA . LEU A 1 106 ? -10.453 -32.813 55.477 1.00 16.22 107 LEU A CA 1
ATOM 831 C C . LEU A 1 106 ? -10.789 -31.798 56.570 1.00 26.33 107 LEU A C 1
ATOM 832 O O . LEU A 1 106 ? -11.911 -31.792 57.069 1.00 35.57 107 LEU A O 1
ATOM 837 N N . LEU A 1 107 ? -9.897 -30.851 56.870 1.00 22.49 108 LEU A N 1
ATOM 838 C CA . LEU A 1 107 ? -10.132 -29.862 57.904 1.00 19.35 108 LEU A CA 1
ATOM 839 C C . LEU A 1 107 ? -11.197 -28.842 57.556 1.00 20.29 108 LEU A C 1
ATOM 840 O O . LEU A 1 107 ? -11.929 -28.388 58.443 1.00 28.19 108 LEU A O 1
ATOM 845 N N . ARG A 1 108 ? -11.343 -28.471 56.290 1.00 28.22 109 ARG A N 1
ATOM 846 C CA . ARG A 1 108 ? -12.361 -27.502 55.907 1.00 32.95 109 ARG A CA 1
ATOM 847 C C . ARG A 1 108 ? -13.712 -28.125 55.587 1.00 35.13 109 ARG A C 1
ATOM 848 O O . ARG A 1 108 ? -14.708 -27.406 55.422 1.00 42.23 109 ARG A O 1
ATOM 856 N N . THR A 1 109 ? -13.774 -29.453 55.496 1.00 34.10 110 THR A N 1
ATOM 857 C CA . THR A 1 109 ? -15.033 -30.139 55.248 1.00 40.24 110 THR A CA 1
ATOM 858 C C . THR A 1 109 ? -16.035 -30.013 56.377 1.00 40.45 110 THR A C 1
ATOM 859 O O . THR A 1 109 ? -15.728 -30.106 57.567 1.00 48.81 110 THR A O 1
ATOM 863 N N . LYS A 1 110 ? -17.272 -29.780 56.000 1.00 45.07 111 LYS A N 1
ATOM 864 C CA . LYS A 1 110 ? -18.370 -29.958 56.920 1.00 48.71 111 LYS A CA 1
ATOM 865 C C . LYS A 1 110 ? -19.347 -30.577 55.944 1.00 45.99 111 LYS A C 1
ATOM 866 O O . LYS A 1 110 ? -19.676 -29.940 54.948 1.00 49.96 111 LYS A O 1
ATOM 872 N N . TRP A 1 111 ? -19.567 -31.869 56.203 1.00 42.62 112 TRP A N 1
ATOM 873 C CA . TRP A 1 111 ? -20.382 -32.930 55.584 1.00 45.73 112 TRP A CA 1
ATOM 874 C C . TRP A 1 111 ? -19.336 -34.026 55.439 1.00 47.69 112 TRP A C 1
ATOM 875 O O . TRP A 1 111 ? -18.143 -33.726 55.322 1.00 55.19 112 TRP A O 1
ATOM 886 N N . TH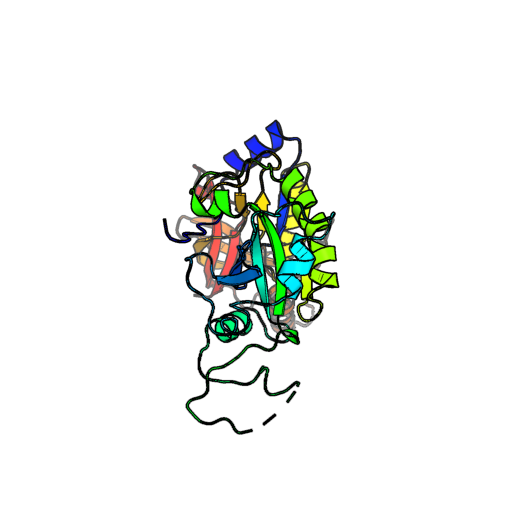R A 1 112 ? -19.664 -35.304 55.608 1.00 46.97 113 THR A N 1
ATOM 887 C CA . THR A 1 112 ? -18.635 -36.343 55.688 1.00 51.34 113 THR A CA 1
ATOM 888 C C . THR A 1 112 ? -17.694 -36.628 54.486 1.00 59.13 113 THR A C 1
ATOM 889 O O . THR A 1 112 ? -17.679 -35.907 53.497 1.00 67.77 113 THR A O 1
ATOM 893 N N . ASP A 1 113 ? -16.789 -37.557 54.807 1.00 59.39 114 ASP A N 1
ATOM 894 C CA . ASP A 1 113 ? -15.948 -38.424 53.990 1.00 54.70 114 ASP A CA 1
ATOM 895 C C . ASP A 1 113 ? -14.935 -38.916 55.000 1.00 52.84 114 ASP A C 1
ATOM 896 O O . ASP A 1 113 ? -14.172 -38.208 55.659 1.00 48.28 114 ASP A O 1
ATOM 901 N N . THR A 1 114 ? -15.087 -40.205 55.277 1.00 59.35 115 THR A N 1
ATOM 902 C CA . THR A 1 114 ? -14.589 -40.762 56.527 1.00 62.94 115 THR A CA 1
ATOM 903 C C . THR A 1 114 ? -13.166 -41.151 56.972 1.00 65.48 115 THR A C 1
ATOM 904 O O . THR A 1 114 ? -12.576 -42.232 56.870 1.00 68.56 115 THR A O 1
ATOM 908 N N . LYS A 1 115 ? -12.804 -40.151 57.757 1.00 64.41 116 LYS A N 1
ATOM 909 C CA . LYS A 1 115 ? -11.675 -40.099 58.666 1.00 58.32 116 LYS A CA 1
ATOM 910 C C . LYS A 1 115 ? -12.360 -39.611 59.969 1.00 56.67 116 LYS A C 1
ATOM 911 O O . LYS A 1 115 ? -11.845 -38.801 60.749 1.00 53.95 116 LYS A O 1
ATOM 917 N N . ASN A 1 116 ? -13.525 -40.184 60.288 1.00 50.20 117 ASN A N 1
ATOM 918 C CA . ASN A 1 116 ? -14.343 -39.652 61.362 1.00 53.09 117 ASN A CA 1
ATOM 919 C C . ASN A 1 116 ? -14.129 -40.198 62.770 1.00 53.02 117 ASN A C 1
ATOM 920 O O . ASN A 1 116 ? -13.415 -41.169 63.041 1.00 49.49 117 ASN A O 1
ATOM 925 N N . GLN A 1 117 ? -14.687 -39.398 63.664 1.00 52.74 118 GLN A N 1
ATOM 926 C CA . GLN A 1 117 ? -14.957 -39.586 65.096 1.00 55.63 118 GLN A CA 1
ATOM 927 C C . GLN A 1 117 ? -16.346 -40.182 64.896 1.00 58.05 118 GLN A C 1
ATOM 928 O O . GLN A 1 117 ? -17.064 -39.510 64.177 1.00 66.65 118 GLN A O 1
ATOM 934 N N . GLU A 1 118 ? -16.841 -41.304 65.456 1.00 60.74 119 GLU A N 1
ATOM 935 C CA . GLU A 1 118 ? -18.081 -42.003 64.991 1.00 71.14 119 GLU A CA 1
ATOM 936 C C . GLU A 1 118 ? -17.315 -42.500 63.725 1.00 75.79 119 GLU A C 1
ATOM 937 O O . GLU A 1 118 ? -17.476 -42.160 62.546 1.00 71.71 119 GLU A O 1
ATOM 943 N N . PHE A 1 119 ? -17.131 -43.780 64.047 1.00 86.03 120 PHE A N 1
ATOM 944 C CA . PHE A 1 119 ? -16.067 -44.225 64.958 1.00 92.75 120 PHE A CA 1
ATOM 945 C C . PHE A 1 119 ? -14.566 -44.514 64.956 1.00 91.27 120 PHE A C 1
ATOM 946 O O . PHE A 1 119 ? -13.830 -44.453 63.972 1.00 85.94 120 PHE A O 1
ATOM 954 N N . HIS A 1 120 ? -14.155 -44.699 66.219 1.00 92.11 121 HIS A N 1
ATOM 955 C CA . HIS A 1 120 ? -12.843 -45.173 66.598 1.00 97.72 121 HIS A CA 1
ATOM 956 C C . HIS A 1 120 ? -13.127 -46.650 66.883 1.00 101.71 121 HIS A C 1
ATOM 957 O O . HIS A 1 120 ? -13.919 -46.951 67.781 1.00 104.45 121 HIS A O 1
ATOM 964 N N . ARG A 1 129 ? -20.774 -46.549 53.889 1.00 99.84 130 ARG A N 1
ATOM 965 C CA . ARG A 1 129 ? -22.056 -46.134 54.416 1.00 106.53 130 ARG A CA 1
ATOM 966 C C . ARG A 1 129 ? -22.437 -44.701 54.050 1.00 106.09 130 ARG A C 1
ATOM 967 O O . ARG A 1 129 ? -23.237 -44.565 53.134 1.00 110.90 130 ARG A O 1
ATOM 975 N N . LYS A 1 130 ? -21.810 -43.664 54.648 1.00 101.61 131 LYS A N 1
ATOM 976 C CA . LYS A 1 130 ? -22.397 -42.322 54.620 1.00 91.60 131 LYS A CA 1
ATOM 977 C C . LYS A 1 130 ? -22.524 -41.543 53.301 1.00 85.32 131 LYS A C 1
ATOM 978 O O . LYS A 1 130 ? -21.631 -41.262 52.505 1.00 83.51 131 LYS A O 1
ATOM 984 N N . LYS A 1 131 ? -23.815 -41.328 53.203 1.00 82.88 132 LYS A N 1
ATOM 985 C CA . LYS A 1 131 ? -24.595 -40.785 52.112 1.00 84.08 132 LYS A CA 1
ATOM 986 C C . LYS A 1 131 ? -25.431 -39.715 52.849 1.00 83.76 132 LYS A C 1
ATOM 987 O O . LYS A 1 131 ? -26.061 -39.926 53.901 1.00 83.27 132 LYS A O 1
ATOM 993 N N . ASP A 1 132 ? -25.520 -38.609 52.134 1.00 80.72 133 ASP A N 1
ATOM 994 C CA . ASP A 1 132 ? -25.814 -37.299 52.692 1.00 80.88 133 ASP A CA 1
ATOM 995 C C . ASP A 1 132 ? -26.868 -36.437 53.412 1.00 82.38 133 ASP A C 1
ATOM 996 O O . ASP A 1 132 ? -27.970 -36.060 53.011 1.00 86.36 133 ASP A O 1
ATOM 1001 N N . LYS A 1 133 ? -26.092 -35.901 54.375 1.00 86.67 134 LYS A N 1
ATOM 1002 C CA . LYS A 1 133 ? -26.173 -34.743 55.268 1.00 83.78 134 LYS A CA 1
ATOM 1003 C C . LYS A 1 133 ? -25.625 -35.181 56.618 1.00 84.16 134 LYS A C 1
ATOM 1004 O O . LYS A 1 133 ? -26.320 -35.732 57.469 1.00 92.69 134 LYS A O 1
ATOM 1010 N N . VAL A 1 134 ? -24.327 -34.963 56.827 1.00 77.34 135 VAL A N 1
ATOM 1011 C CA . VAL A 1 134 ? -23.688 -35.416 58.061 1.00 71.75 135 VAL A CA 1
ATOM 1012 C C . VAL A 1 134 ? -22.589 -34.452 58.473 1.00 67.21 135 VAL A C 1
ATOM 1013 O O . VAL A 1 134 ? -21.604 -34.428 57.733 1.00 72.72 135 VAL A O 1
ATOM 1017 N N . PRO A 1 135 ? -22.632 -33.627 59.542 1.00 54.62 136 PRO A N 1
ATOM 1018 C CA . PRO A 1 135 ? -21.517 -32.786 59.988 1.00 45.21 136 PRO A CA 1
ATOM 1019 C C . PRO A 1 135 ? -20.301 -33.644 60.320 1.00 44.98 136 PRO A C 1
ATOM 1020 O O . PRO A 1 135 ? -20.289 -34.440 61.258 1.00 55.76 136 PRO A O 1
ATOM 1024 N N . PHE A 1 136 ? -19.273 -33.484 59.505 1.00 41.25 137 PHE A N 1
ATOM 1025 C CA . PHE A 1 136 ? -18.049 -34.258 59.634 1.00 37.44 137 PHE A CA 1
ATOM 1026 C C . PHE A 1 136 ? -17.252 -33.778 60.833 1.00 38.81 137 PHE A C 1
ATOM 1027 O O . PHE A 1 136 ? -17.157 -32.570 61.065 1.00 50.33 137 PHE A O 1
ATOM 1035 N N . LYS A 1 137 ? -16.650 -34.709 61.568 1.00 35.22 138 LYS A N 1
ATOM 1036 C CA . LYS A 1 137 ? -15.877 -34.390 62.748 1.00 29.10 138 LYS A CA 1
ATOM 1037 C C . LYS A 1 137 ? -14.556 -35.093 62.548 1.00 27.08 138 LYS A C 1
ATOM 1038 O O . LYS A 1 137 ? -14.517 -36.328 62.565 1.00 25.90 138 LYS A O 1
ATOM 1044 N N . LEU A 1 138 ? -13.451 -34.370 62.356 1.00 26.57 139 LEU A N 1
ATOM 1045 C CA . LEU A 1 138 ? -12.167 -35.020 62.221 1.00 30.70 139 LEU A CA 1
ATOM 1046 C C . LEU A 1 138 ? -11.802 -35.703 63.529 1.00 26.83 139 LEU A C 1
ATOM 1047 O O . LEU A 1 138 ? -11.828 -35.138 64.629 1.00 39.91 139 LEU A O 1
ATOM 1052 N N . HIS A 1 139 ? -11.528 -36.989 63.443 1.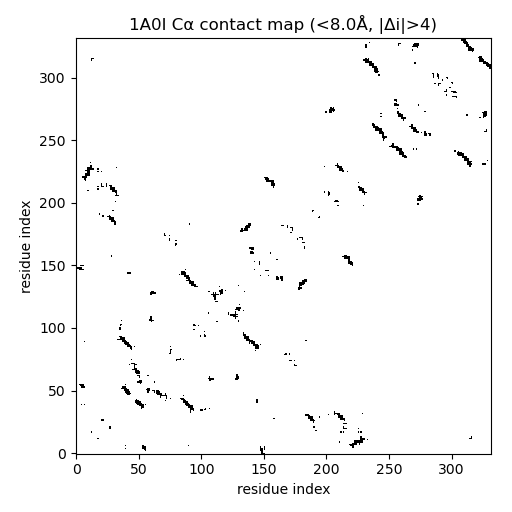00 20.92 140 HIS A N 1
ATOM 1053 C CA . HIS A 1 139 ? -11.098 -37.742 64.595 1.00 23.17 140 HIS A CA 1
ATOM 1054 C C . HIS A 1 139 ? -9.766 -37.207 65.115 1.00 28.80 140 HIS A C 1
ATOM 1055 O O . HIS A 1 139 ? -8.773 -37.283 64.392 1.00 32.20 140 HIS A O 1
ATOM 1062 N N . THR A 1 140 ? -9.692 -36.753 66.372 1.00 30.43 141 THR A N 1
ATOM 1063 C CA . THR A 1 140 ? -8.472 -36.270 67.044 1.00 24.60 141 THR A CA 1
ATOM 1064 C C . THR A 1 140 ? -7.210 -37.115 66.851 1.00 18.85 141 THR A C 1
ATOM 1065 O O . THR A 1 140 ? -6.083 -36.623 66.803 1.00 24.77 141 THR A O 1
ATOM 1069 N N . GLY A 1 141 ? -7.414 -38.421 66.656 1.00 27.61 142 GLY A N 1
ATOM 1070 C CA . GLY A 1 141 ? -6.337 -39.379 66.418 1.00 33.90 142 GLY A CA 1
ATOM 1071 C C . GLY A 1 141 ? -5.722 -39.260 65.033 1.00 29.46 142 GLY A C 1
ATOM 1072 O O . GLY A 1 141 ? -4.800 -39.996 64.685 1.00 29.94 142 GLY A O 1
ATOM 1073 N N . HIS A 1 142 ? -6.258 -38.383 64.202 1.00 35.55 143 HIS A N 1
ATOM 1074 C CA . HIS A 1 142 ? -5.753 -38.066 62.882 1.00 38.55 143 HIS A CA 1
ATOM 1075 C C . HIS A 1 142 ? -5.003 -36.735 62.926 1.00 30.11 143 HIS A C 1
ATOM 1076 O O . HIS A 1 142 ? -4.101 -36.496 62.138 1.00 35.07 143 HIS A O 1
ATOM 1083 N N . LEU A 1 143 ? -5.319 -35.860 63.863 1.00 32.05 144 LEU A N 1
ATOM 1084 C CA . LEU A 1 143 ? -4.710 -34.559 63.999 1.00 29.27 144 LEU A CA 1
ATOM 1085 C C . LEU A 1 143 ? -3.315 -34.658 64.586 1.00 34.40 144 LEU A C 1
ATOM 1086 O O . LEU A 1 143 ? -3.103 -35.262 65.642 1.00 41.63 144 LEU A O 1
ATOM 1091 N N . HIS A 1 144 ? -2.335 -34.172 63.853 1.00 36.36 145 HIS A N 1
ATOM 1092 C CA . HIS A 1 144 ? -0.973 -34.024 64.326 1.00 36.82 145 HIS A CA 1
ATOM 1093 C C . HIS A 1 144 ? -0.839 -32.512 64.331 1.00 39.84 145 HIS A C 1
ATOM 1094 O O . HIS A 1 144 ? -1.149 -31.887 63.326 1.00 48.24 145 HIS A O 1
ATOM 1101 N N . ILE A 1 145 ? -0.365 -31.865 65.396 1.00 41.63 146 ILE A N 1
ATOM 1102 C CA . ILE A 1 145 ? -0.167 -30.420 65.409 1.00 31.09 146 ILE A CA 1
ATOM 1103 C C . ILE A 1 145 ? 1.283 -30.083 65.756 1.00 37.76 146 ILE A C 1
ATOM 1104 O O . ILE A 1 145 ? 1.989 -30.876 66.395 1.00 43.27 146 ILE A O 1
ATOM 1109 N N . LYS A 1 146 ? 1.759 -28.989 65.170 1.00 35.54 147 LYS A N 1
ATOM 1110 C CA . LYS A 1 146 ? 3.118 -28.501 65.312 1.00 14.37 147 LYS A CA 1
ATOM 1111 C C . LYS A 1 146 ? 3.102 -27.046 65.714 1.00 10.39 147 LYS A C 1
ATOM 1112 O O . LYS A 1 146 ? 2.926 -26.151 64.893 1.00 18.20 147 LYS A O 1
ATOM 1118 N N . LEU A 1 147 ? 3.238 -26.791 66.984 1.00 5.61 148 LEU A N 1
ATOM 1119 C CA . LEU A 1 147 ? 3.287 -25.469 67.551 1.00 10.31 148 LEU A CA 1
ATOM 1120 C C . LEU A 1 147 ? 4.575 -24.655 67.312 1.00 8.48 148 LEU A C 1
ATOM 1121 O O . LEU A 1 147 ? 5.703 -25.144 67.460 1.00 12.81 148 LEU A O 1
ATOM 1126 N N . TYR A 1 148 ? 4.458 -23.375 66.983 1.00 9.03 149 TYR A N 1
ATOM 1127 C CA . TYR A 1 148 ? 5.609 -22.490 66.893 1.00 10.09 149 TYR A CA 1
ATOM 1128 C C . TYR A 1 148 ? 5.417 -21.271 67.772 1.00 10.96 149 TYR A C 1
ATOM 1129 O O . TYR A 1 148 ? 6.364 -20.491 67.890 1.00 15.37 149 TYR A O 1
ATOM 1138 N N . ALA A 1 149 ? 4.224 -21.016 68.320 1.00 4.26 150 ALA A N 1
ATOM 1139 C CA . ALA A 1 149 ? 4.025 -19.921 69.249 1.00 2.00 150 ALA A CA 1
ATOM 1140 C C . ALA A 1 149 ? 2.836 -20.155 70.216 1.00 6.65 150 ALA A C 1
ATOM 1141 O O . ALA A 1 149 ? 2.080 -21.132 70.109 1.00 2.85 150 ALA A O 1
ATOM 1143 N N . ILE A 1 150 ? 2.791 -19.355 71.294 1.00 8.24 151 ILE A N 1
ATOM 1144 C CA . ILE A 1 150 ? 1.701 -19.283 72.263 1.00 9.52 151 ILE A CA 1
ATOM 1145 C C . ILE A 1 150 ? 1.663 -17.848 72.817 1.00 14.32 151 ILE A C 1
ATOM 1146 O O . ILE A 1 150 ? 2.687 -17.200 73.070 1.00 23.37 151 ILE A O 1
ATOM 1151 N N . LEU A 1 151 ? 0.483 -17.277 72.976 1.00 6.83 152 LEU A N 1
ATOM 1152 C CA . LEU A 1 151 ? 0.315 -15.890 73.375 1.00 5.69 152 LEU A CA 1
ATOM 1153 C C . LEU A 1 151 ? -0.581 -15.815 74.579 1.00 12.29 152 LEU A C 1
ATOM 1154 O O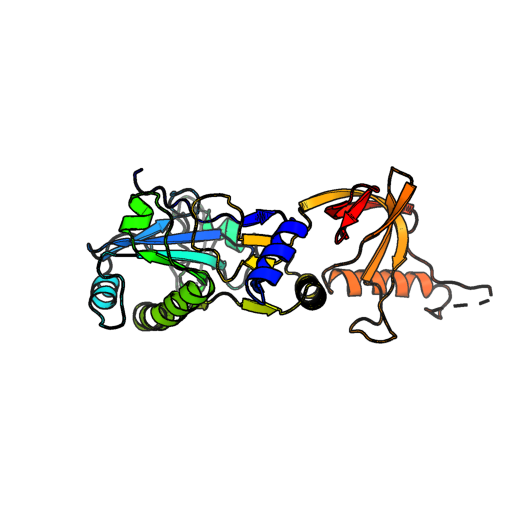 . LEU A 1 151 ? -1.453 -16.679 74.693 1.00 15.74 152 LEU A O 1
ATOM 1159 N N . PRO A 1 152 ? -0.438 -14.861 75.505 1.00 12.78 153 PRO A N 1
ATOM 1160 C CA . PRO A 1 152 ? -1.414 -14.638 76.566 1.00 12.46 153 PRO A CA 1
ATOM 1161 C C . PRO A 1 152 ? -2.643 -14.108 75.870 1.00 7.87 153 PRO A C 1
ATOM 1162 O O . PRO A 1 152 ? -2.469 -13.168 75.092 1.00 17.43 153 PRO A O 1
ATOM 1166 N N . LEU A 1 153 ? -3.856 -14.601 76.124 1.00 16.13 154 LEU A N 1
ATOM 1167 C CA . LEU A 1 153 ? -5.056 -14.246 75.372 1.00 11.54 154 LEU A CA 1
ATOM 1168 C C . LEU A 1 153 ? -5.333 -12.773 75.337 1.00 19.90 154 LEU A C 1
ATOM 1169 O O . LEU A 1 153 ? -5.567 -12.258 74.248 1.00 30.54 154 LEU A O 1
ATOM 1174 N N . HIS A 1 154 ? -5.166 -12.042 76.437 1.00 18.02 155 HIS A N 1
ATOM 1175 C CA . HIS A 1 154 ? -5.413 -10.607 76.399 1.00 12.50 155 HIS A CA 1
ATOM 1176 C C . HIS A 1 154 ? -4.600 -9.831 75.364 1.00 16.38 155 HIS A C 1
ATOM 1177 O O . HIS A 1 154 ? -4.970 -8.705 75.022 1.00 17.08 155 HIS A O 1
ATOM 1184 N N . ILE A 1 155 ? -3.446 -10.343 74.898 1.00 16.14 156 ILE A N 1
ATOM 1185 C CA . ILE A 1 155 ? -2.666 -9.665 73.871 1.00 18.61 156 ILE A CA 1
ATOM 1186 C C . ILE A 1 155 ? -3.272 -10.030 72.543 1.00 20.11 156 ILE A C 1
ATOM 1187 O O . ILE A 1 155 ? -3.344 -9.172 71.653 1.00 25.70 156 ILE A O 1
ATOM 1192 N N . VAL A 1 156 ? -3.769 -11.261 72.362 1.00 22.24 157 VAL A N 1
ATOM 1193 C CA . VAL A 1 156 ? -4.494 -11.602 71.140 1.00 16.46 157 VAL A CA 1
ATOM 1194 C C . VAL A 1 156 ? -5.691 -10.650 71.016 1.00 17.66 157 VAL A C 1
ATOM 1195 O O . VAL A 1 156 ? -5.834 -10.029 69.967 1.00 28.53 157 VAL A O 1
ATOM 1199 N N . GLU A 1 157 ? -6.461 -10.433 72.081 1.00 23.71 158 GLU A N 1
ATOM 1200 C CA . GLU A 1 157 ? -7.617 -9.547 72.070 1.00 16.02 158 GLU A CA 1
ATOM 1201 C C . GLU A 1 157 ? -7.269 -8.099 71.881 1.00 18.10 158 GLU A C 1
ATOM 1202 O O . GLU A 1 157 ? -8.051 -7.401 71.223 1.00 34.62 158 GLU A O 1
ATOM 1208 N N . SER A 1 158 ? -6.158 -7.602 72.441 1.00 15.75 159 SER A N 1
ATOM 1209 C CA . SER A 1 158 ? -5.798 -6.205 72.218 1.00 15.49 159 SER A CA 1
ATOM 1210 C C . SER A 1 158 ? -5.261 -5.923 70.815 1.00 10.27 159 SER A C 1
ATOM 1211 O O . SER A 1 158 ? -5.478 -4.842 70.286 1.00 16.61 159 SER A O 1
ATOM 1214 N N . GLY A 1 159 ? -4.619 -6.846 70.103 1.00 10.79 160 GLY A N 1
ATOM 1215 C CA . GLY A 1 159 ? -4.042 -6.520 68.801 1.00 17.40 160 GLY A CA 1
ATOM 1216 C C . GLY A 1 159 ? -2.544 -6.221 68.879 1.00 20.34 160 GLY A C 1
ATOM 1217 O O . GLY A 1 159 ? -1.810 -6.325 67.899 1.00 30.25 160 GLY A O 1
ATOM 1218 N N . GLU A 1 160 ? -2.064 -5.897 70.072 1.00 21.65 161 GLU A N 1
ATOM 1219 C CA . GLU A 1 160 ? -0.660 -5.654 70.350 1.00 18.22 161 GLU A CA 1
ATOM 1220 C C . GLU A 1 160 ? 0.197 -6.847 70.034 1.00 19.57 161 GLU A C 1
ATOM 1221 O O . GLU A 1 160 ? -0.269 -8.007 70.002 1.00 22.54 161 GLU A O 1
ATOM 1227 N N . ASP A 1 161 ? 1.461 -6.496 69.810 1.00 23.03 162 ASP A N 1
ATOM 1228 C CA . ASP A 1 161 ? 2.507 -7.463 69.563 1.00 19.38 162 ASP A CA 1
ATOM 1229 C C . ASP A 1 161 ? 2.817 -8.116 70.882 1.00 11.49 162 ASP A C 1
ATOM 1230 O O . ASP A 1 161 ? 2.712 -7.509 71.957 1.00 11.44 162 ASP A O 1
ATOM 1235 N N . CYS A 1 162 ? 3.138 -9.395 70.829 1.00 9.05 163 CYS A N 1
ATOM 1236 C CA . CYS A 1 162 ? 3.496 -10.106 72.035 1.00 13.14 163 CYS A CA 1
ATOM 1237 C C . CYS A 1 162 ? 5.000 -9.986 72.136 1.00 16.36 163 CYS A C 1
ATOM 1238 O O . CYS A 1 162 ? 5.766 -10.369 71.235 1.00 21.30 163 CYS A O 1
ATOM 1241 N N . ASP A 1 163 ? 5.427 -9.424 73.257 1.00 16.48 164 ASP A N 1
ATOM 1242 C CA . ASP A 1 163 ? 6.828 -9.100 73.445 1.00 14.70 164 ASP A CA 1
ATOM 1243 C C . ASP A 1 163 ? 7.585 -10.235 74.105 1.00 12.99 164 ASP A C 1
ATOM 1244 O O . ASP A 1 163 ? 7.829 -10.290 75.311 1.00 19.25 164 ASP A O 1
ATOM 1249 N N . VAL A 1 164 ? 7.792 -11.236 73.249 1.00 13.19 165 VAL A N 1
ATOM 1250 C CA . VAL A 1 164 ? 8.563 -12.436 73.524 1.00 11.31 165 VAL A CA 1
ATOM 1251 C C . VAL A 1 164 ? 9.290 -12.687 72.219 1.00 17.60 165 VAL A C 1
ATOM 1252 O O . VAL A 1 164 ? 8.685 -12.944 71.170 1.00 18.18 165 VAL A O 1
ATOM 1256 N N . MET A 1 165 ? 10.615 -12.567 72.286 1.00 15.20 166 MET A N 1
ATOM 1257 C CA . MET A 1 165 ? 11.435 -12.792 71.105 1.00 14.42 166 MET A CA 1
ATOM 1258 C C . MET A 1 165 ? 11.395 -14.255 70.755 1.00 14.62 166 MET A C 1
ATOM 1259 O O . MET A 1 165 ? 11.007 -15.096 71.586 1.00 16.46 166 MET A O 1
ATOM 1264 N N . THR A 1 166 ? 11.844 -14.569 69.541 1.00 18.19 167 THR A N 1
ATOM 1265 C CA . THR A 1 166 ? 11.728 -15.910 69.010 1.00 16.22 167 THR A CA 1
ATOM 1266 C C . THR A 1 166 ? 12.411 -16.961 69.839 1.00 12.34 167 THR A C 1
ATOM 1267 O O . THR A 1 166 ? 11.821 -18.007 70.116 1.00 15.15 167 THR A O 1
ATOM 1271 N N . LEU A 1 167 ? 13.609 -16.669 70.321 1.00 17.71 168 LEU A N 1
ATOM 1272 C CA . LEU A 1 167 ? 14.318 -17.682 71.053 1.00 13.26 168 LEU A CA 1
ATOM 1273 C C . LEU A 1 167 ? 13.575 -18.002 72.358 1.00 12.33 168 LEU A C 1
ATOM 1274 O O . LEU A 1 167 ? 13.551 -19.152 72.778 1.00 4.55 168 LEU A O 1
ATOM 1279 N N . LEU A 1 168 ? 12.815 -17.065 72.940 1.00 19.54 169 LEU A N 1
ATOM 1280 C CA . LEU A 1 168 ? 12.062 -17.307 74.170 1.00 11.80 169 LEU A CA 1
ATOM 1281 C C . LEU A 1 168 ? 10.747 -18.041 73.874 1.00 16.98 169 LEU A C 1
ATOM 1282 O O . LEU A 1 168 ? 10.289 -18.922 74.619 1.00 23.40 169 LEU A O 1
ATOM 1287 N N . MET A 1 169 ? 10.070 -17.698 72.777 1.00 19.77 170 MET A N 1
ATOM 1288 C CA . MET A 1 169 ? 8.818 -18.348 72.400 1.00 15.48 170 MET A CA 1
ATOM 1289 C C . MET A 1 169 ? 8.920 -19.866 72.360 1.00 2.00 170 MET A C 1
ATOM 1290 O O . MET A 1 169 ? 8.027 -20.579 72.820 1.00 14.85 170 MET A O 1
ATOM 1295 N N . GLN A 1 170 ? 10.056 -20.366 71.907 1.00 7.99 171 GLN A N 1
ATOM 1296 C CA . GLN A 1 170 ? 10.340 -21.794 71.864 1.00 13.32 171 GLN A CA 1
ATOM 1297 C C . GLN A 1 170 ? 10.395 -22.364 73.263 1.00 11.60 171 GLN A C 1
ATOM 1298 O O . GLN A 1 170 ? 10.180 -23.554 73.430 1.00 12.64 171 GLN A O 1
ATOM 1304 N N . GLU A 1 171 ? 10.787 -21.611 74.293 1.00 21.55 172 GLU A N 1
ATOM 1305 C CA . GLU A 1 171 ? 10.820 -22.078 75.674 1.00 19.04 172 GLU A CA 1
ATOM 1306 C C . GLU A 1 171 ? 9.383 -22.162 76.157 1.00 19.99 172 GLU A C 1
ATOM 1307 O O . GLU A 1 171 ? 8.951 -23.208 76.646 1.00 22.79 172 GLU A O 1
ATOM 1313 N N . HIS A 1 172 ? 8.604 -21.120 75.852 1.00 14.73 173 HIS A N 1
ATOM 1314 C CA . HIS A 1 172 ? 7.182 -21.066 76.179 1.00 9.21 173 HIS A CA 1
ATOM 1315 C C . HIS A 1 172 ? 6.400 -22.212 75.546 1.00 14.83 173 HIS A C 1
ATOM 1316 O O . HIS A 1 172 ? 5.530 -22.799 76.205 1.00 30.03 173 HIS A O 1
ATOM 1323 N N . VAL A 1 173 ? 6.728 -22.611 74.310 1.00 15.73 174 VAL A N 1
ATOM 1324 C CA . VAL A 1 173 ? 6.049 -23.725 73.663 1.00 14.48 174 VAL A CA 1
ATOM 1325 C C . VAL A 1 173 ? 6.594 -25.049 74.178 1.00 14.44 174 VAL A C 1
ATOM 1326 O O . VAL A 1 173 ? 5.749 -25.912 74.441 1.00 22.42 174 VAL A O 1
ATOM 1330 N N . LYS A 1 174 ? 7.899 -25.285 74.412 1.00 22.14 175 LYS A N 1
ATOM 1331 C CA . LYS A 1 174 ? 8.335 -26.580 74.937 1.00 21.24 175 LYS A CA 1
ATOM 1332 C C . LYS A 1 174 ? 7.882 -26.758 76.381 1.00 16.14 175 LYS A C 1
ATOM 1333 O O . LYS A 1 174 ? 7.742 -27.899 76.813 1.00 16.52 175 LYS A O 1
ATOM 1339 N N . ASN A 1 175 ? 7.612 -25.673 77.125 1.00 7.62 176 ASN A N 1
ATOM 1340 C CA . ASN A 1 175 ? 7.008 -25.746 78.450 1.00 9.58 176 ASN A CA 1
ATOM 1341 C C . ASN A 1 175 ? 5.517 -25.985 78.438 1.00 9.99 176 ASN A C 1
ATOM 1342 O O . ASN A 1 175 ? 5.027 -26.621 79.370 1.00 15.51 176 ASN A O 1
ATOM 1347 N N . MET A 1 176 ? 4.767 -25.516 77.432 1.00 15.48 177 MET A N 1
ATOM 1348 C CA . MET A 1 176 ? 3.335 -25.769 77.366 1.00 12.29 177 MET A CA 1
ATOM 1349 C C . MET A 1 176 ? 3.029 -27.198 76.929 1.00 9.22 177 MET A C 1
ATOM 1350 O O . MET A 1 176 ? 2.114 -27.854 77.437 1.00 28.28 177 MET A O 1
ATOM 1355 N N . LEU A 1 177 ? 3.845 -27.705 76.016 1.00 17.94 178 LEU A N 1
ATOM 1356 C CA . LEU A 1 177 ? 3.753 -29.019 75.423 1.00 18.08 178 LEU A CA 1
ATOM 1357 C C . LEU A 1 177 ? 3.474 -30.151 76.399 1.00 25.71 178 LEU A C 1
ATOM 1358 O O . LEU A 1 177 ? 2.487 -30.827 76.109 1.00 45.96 178 LEU A O 1
ATOM 1363 N N . PRO A 1 178 ? 4.122 -30.421 77.550 1.00 26.14 179 PRO A N 1
ATOM 1364 C CA . PRO A 1 178 ? 3.754 -31.513 78.438 1.00 21.45 179 PRO A CA 1
ATOM 1365 C C . PRO A 1 178 ? 2.417 -31.274 79.121 1.00 20.15 179 PRO A C 1
ATOM 1366 O O . PRO A 1 178 ? 1.745 -32.260 79.434 1.00 20.36 179 PRO A O 1
ATOM 1370 N N . LEU A 1 179 ? 1.987 -30.037 79.428 1.00 8.04 180 LEU A N 1
ATOM 1371 C CA . LEU A 1 179 ? 0.651 -29.857 79.982 1.00 10.14 180 LEU A CA 1
ATOM 1372 C C . LEU A 1 179 ? -0.362 -30.301 78.945 1.00 11.57 180 LEU A C 1
ATOM 1373 O O . LEU A 1 179 ? -1.229 -31.116 79.259 1.00 21.55 180 LEU A O 1
ATOM 1378 N N . LEU A 1 180 ? -0.195 -29.875 77.691 1.00 17.98 181 LEU A N 1
ATOM 1379 C CA . LEU A 1 180 ? -1.085 -30.290 76.612 1.00 20.52 181 LEU A CA 1
ATOM 1380 C C . LEU A 1 180 ? -1.107 -31.789 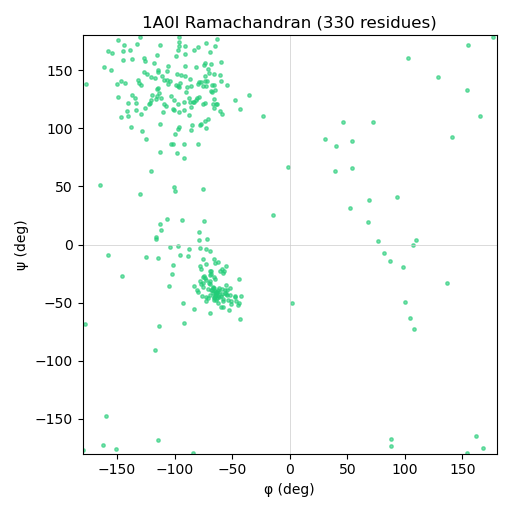76.389 1.00 20.03 181 LEU A C 1
ATOM 1381 O O . LEU A 1 180 ? -2.184 -32.361 76.276 1.00 29.29 181 LEU A O 1
ATOM 1386 N N . GLN A 1 181 ? 0.042 -32.444 76.376 1.00 15.81 182 GLN A N 1
ATOM 1387 C CA . GLN A 1 181 ? 0.132 -33.879 76.166 1.00 15.64 182 GLN A CA 1
ATOM 1388 C C . GLN A 1 181 ? -0.423 -34.668 77.342 1.00 24.93 182 GLN A C 1
ATOM 1389 O O . GLN A 1 181 ? -0.954 -35.774 77.176 1.00 26.93 182 GLN A O 1
ATOM 1395 N N . GLU A 1 182 ? -0.242 -34.107 78.547 1.00 28.61 183 GLU A N 1
ATOM 1396 C CA . GLU A 1 182 ? -0.726 -34.758 79.753 1.00 22.42 183 GLU A CA 1
ATOM 1397 C C . GLU A 1 182 ? -2.264 -34.729 79.759 1.00 29.50 183 GLU A C 1
ATOM 1398 O O . GLU A 1 182 ? -2.939 -35.766 79.717 1.00 29.13 183 GLU A O 1
ATOM 1404 N N . TYR A 1 183 ? -2.848 -33.530 79.721 1.00 19.99 184 TYR A N 1
ATOM 1405 C CA . TYR A 1 183 ? -4.285 -33.400 79.804 1.00 15.48 184 TYR A CA 1
ATOM 1406 C C . TYR A 1 183 ? -5.045 -33.765 78.552 1.00 25.76 184 TYR A C 1
ATOM 1407 O O . TYR A 1 183 ? -6.183 -34.234 78.647 1.00 43.63 184 TYR A O 1
ATOM 1416 N N . PHE A 1 184 ? -4.479 -33.528 77.369 1.00 29.92 185 PHE A N 1
ATOM 1417 C CA . PHE A 1 184 ? -5.164 -33.821 76.121 1.00 18.69 185 PHE A CA 1
ATOM 1418 C C . PHE A 1 184 ? -4.399 -34.807 75.271 1.00 17.08 185 PHE A C 1
ATOM 1419 O O . PHE A 1 184 ? -4.019 -34.475 74.143 1.00 24.03 185 PHE A O 1
ATOM 1427 N N . PRO A 1 185 ? -4.179 -36.053 75.703 1.00 22.10 186 PRO A N 1
ATOM 1428 C CA . PRO A 1 185 ? -3.433 -37.028 74.936 1.00 23.15 186 PRO A CA 1
ATOM 1429 C C . PRO A 1 185 ? -4.175 -37.550 73.713 1.00 23.15 186 PRO A C 1
ATOM 1430 O O . PRO A 1 185 ? -3.692 -38.481 73.085 1.00 36.92 186 PRO A O 1
ATOM 1434 N N . GLU A 1 186 ? -5.359 -37.045 73.368 1.00 24.71 187 GLU A N 1
ATOM 1435 C CA . GLU A 1 186 ? -6.106 -37.446 72.186 1.00 25.65 187 GLU A CA 1
ATOM 1436 C C . GLU A 1 186 ? -5.344 -37.044 70.935 1.00 26.22 187 GLU A C 1
ATOM 1437 O O . GLU A 1 186 ? -5.267 -37.786 69.950 1.00 34.61 187 GLU A O 1
ATOM 1443 N N . ILE A 1 187 ? -4.872 -35.787 71.014 1.00 22.65 188 ILE A N 1
ATOM 1444 C CA . ILE A 1 187 ? -4.183 -35.104 69.933 1.00 11.74 188 ILE A CA 1
ATOM 1445 C C . ILE A 1 187 ? -2.686 -35.260 70.070 1.00 19.56 188 ILE A C 1
ATOM 1446 O O . ILE A 1 187 ? -2.135 -35.344 71.175 1.00 16.36 188 ILE A O 1
ATOM 1451 N N . GLU A 1 188 ? -2.049 -35.333 68.898 1.00 30.04 189 GLU A N 1
ATOM 1452 C CA . GLU A 1 188 ? -0.601 -35.426 68.816 1.00 36.03 189 GLU A CA 1
ATOM 1453 C C . GLU A 1 188 ? -0.003 -34.029 68.862 1.00 32.51 189 GLU A C 1
ATOM 1454 O O . GLU A 1 188 ? 0.034 -33.315 67.852 1.00 27.77 189 GLU A O 1
ATOM 1460 N N . TRP A 1 189 ? 0.455 -33.617 70.037 1.00 26.67 190 TRP A N 1
ATOM 1461 C CA . TRP A 1 189 ? 0.961 -32.275 70.236 1.00 24.44 190 TRP A CA 1
ATOM 1462 C C . TRP A 1 189 ? 2.458 -32.321 70.086 1.00 20.90 190 TRP A C 1
ATOM 1463 O O . TRP A 1 189 ? 3.103 -33.211 70.650 1.00 34.88 190 TRP A O 1
ATOM 1474 N N . GLN A 1 190 ? 3.043 -31.376 69.369 1.00 18.32 191 GLN A N 1
ATOM 1475 C CA . GLN A 1 190 ? 4.474 -31.354 69.157 1.00 18.74 191 GLN A CA 1
ATOM 1476 C C . GLN A 1 190 ? 4.937 -29.962 68.803 1.00 21.86 191 GLN A C 1
ATOM 1477 O O . GLN A 1 190 ? 4.128 -29.087 68.488 1.00 33.95 191 GLN A O 1
ATOM 1483 N N . ALA A 1 191 ? 6.238 -29.754 68.852 1.00 16.07 192 ALA A N 1
ATOM 1484 C CA . ALA A 1 191 ? 6.869 -28.498 68.505 1.00 15.87 192 ALA A CA 1
ATOM 1485 C C . ALA A 1 191 ? 7.370 -28.590 67.081 1.00 20.17 192 ALA A C 1
ATOM 1486 O O . ALA A 1 191 ? 7.727 -29.667 66.607 1.00 20.09 192 ALA A O 1
ATOM 1488 N N . ALA A 1 192 ? 7.335 -27.477 66.366 1.00 20.00 193 ALA A N 1
ATOM 1489 C CA . ALA A 1 192 ? 7.901 -27.393 65.030 1.00 12.58 193 ALA A CA 1
ATOM 1490 C C . ALA A 1 192 ? 9.404 -27.696 65.027 1.00 14.01 193 ALA A C 1
ATOM 1491 O O . ALA A 1 192 ? 10.067 -27.350 66.015 1.00 14.19 193 ALA A O 1
ATOM 1493 N N . GLU A 1 193 ? 10.001 -28.326 64.010 1.00 8.39 194 GLU A N 1
ATOM 1494 C CA . GLU A 1 193 ? 11.437 -28.529 64.014 1.00 24.53 194 GLU A CA 1
ATOM 1495 C C . GLU A 1 193 ? 12.126 -27.265 63.542 1.00 20.82 194 GLU A C 1
ATOM 1496 O O . GLU A 1 193 ? 11.857 -26.760 62.450 1.00 15.54 194 GLU A O 1
ATOM 1502 N N . SER A 1 194 ? 13.017 -26.797 64.414 1.00 9.65 195 SER A N 1
ATOM 1503 C CA . SER A 1 194 ? 13.814 -25.589 64.264 1.00 17.91 195 SER A CA 1
ATOM 1504 C C . SER A 1 194 ? 15.284 -25.949 64.302 1.00 28.63 195 SER A C 1
ATOM 1505 O O . SER A 1 194 ? 15.728 -26.890 64.987 1.00 31.78 195 SER A O 1
ATOM 1508 N N . TYR A 1 195 ? 16.056 -25.222 63.502 1.00 24.48 196 TYR A N 1
ATOM 1509 C CA . TYR A 1 195 ? 17.477 -25.441 63.341 1.00 17.08 196 TYR A CA 1
ATOM 1510 C C . TYR A 1 195 ? 18.085 -24.048 63.482 1.00 22.90 196 TYR A C 1
ATOM 1511 O O . TYR A 1 195 ? 17.457 -23.052 63.101 1.00 28.01 196 TYR A O 1
ATOM 1520 N N . GLU A 1 196 ? 19.239 -23.932 64.138 1.00 25.32 197 GLU A N 1
ATOM 1521 C CA . GLU A 1 196 ? 19.887 -22.642 64.320 1.00 19.78 197 GLU A CA 1
ATOM 1522 C C . GLU A 1 196 ? 21.089 -22.656 63.386 1.00 22.03 197 GLU A C 1
ATOM 1523 O O . GLU A 1 196 ? 21.924 -23.555 63.484 1.00 26.07 197 GLU A O 1
ATOM 1529 N N . VAL A 1 197 ? 21.119 -21.719 62.436 1.00 20.34 198 VAL A N 1
ATOM 1530 C CA . VAL A 1 197 ? 22.172 -21.651 61.427 1.00 12.75 198 VAL A CA 1
ATOM 1531 C C . VAL A 1 197 ? 23.042 -20.445 61.714 1.00 10.87 198 VAL A C 1
ATOM 1532 O O . VAL A 1 197 ? 22.522 -19.398 62.155 1.00 12.29 198 VAL A O 1
ATOM 1536 N N . TYR A 1 198 ? 24.343 -20.557 61.529 1.00 11.94 199 TYR A N 1
ATOM 1537 C CA . TYR A 1 198 ? 25.258 -19.489 61.875 1.00 3.82 199 TYR A CA 1
ATOM 1538 C C . TYR A 1 198 ? 25.647 -18.767 60.626 1.00 2.00 199 TYR A C 1
ATOM 1539 O O . TYR A 1 198 ? 26.051 -17.627 60.738 1.00 7.79 199 TYR A O 1
ATOM 1548 N N . ASP A 1 199 ? 25.523 -19.191 59.386 1.00 18.35 200 ASP A N 1
ATOM 1549 C CA . ASP A 1 199 ? 25.826 -18.404 58.215 1.00 10.25 200 ASP A CA 1
ATOM 1550 C C . ASP A 1 199 ? 24.849 -18.695 57.068 1.00 12.99 200 ASP A C 1
ATOM 1551 O O . ASP A 1 199 ? 24.032 -19.647 57.071 1.00 14.29 200 ASP A O 1
ATOM 1556 N N . MET A 1 200 ? 24.958 -17.868 56.010 1.00 13.45 201 MET A N 1
ATOM 1557 C CA . MET A 1 200 ? 24.085 -17.972 54.846 1.00 6.05 201 MET A CA 1
ATOM 1558 C C . MET A 1 200 ? 24.295 -19.228 54.010 1.00 6.09 201 MET A C 1
ATOM 1559 O O . MET A 1 200 ? 23.360 -19.682 53.349 1.00 8.60 201 MET A O 1
ATOM 1564 N N . VAL A 1 201 ? 25.491 -19.825 54.039 1.00 10.00 202 VAL A N 1
ATOM 1565 C CA . VAL A 1 201 ? 25.750 -21.084 53.351 1.00 10.70 202 VAL A CA 1
ATOM 1566 C C . VAL A 1 201 ? 25.014 -22.167 54.120 1.00 17.11 202 VAL A C 1
ATOM 1567 O O . VAL A 1 201 ? 24.313 -22.943 53.458 1.00 32.76 202 VAL A O 1
ATOM 1571 N N . GLU A 1 202 ? 25.091 -22.208 55.463 1.00 26.68 203 GLU A N 1
ATOM 1572 C CA . GLU A 1 202 ? 24.297 -23.105 56.302 1.00 17.53 203 GLU A CA 1
ATOM 1573 C C . GLU A 1 202 ? 22.800 -22.942 56.053 1.00 14.61 203 GLU A C 1
ATOM 1574 O O . GLU A 1 202 ? 22.075 -23.942 55.972 1.00 24.47 203 GLU A O 1
ATOM 1580 N N . LEU A 1 203 ? 22.292 -21.719 55.853 1.00 8.91 204 LEU A N 1
ATOM 1581 C CA . LEU A 1 203 ? 20.884 -21.538 55.534 1.00 11.80 204 LEU A CA 1
ATOM 1582 C C . LEU A 1 203 ? 20.550 -22.219 54.219 1.00 15.44 204 LEU A C 1
ATOM 1583 O O . LEU A 1 203 ? 19.613 -23.021 54.208 1.00 22.20 204 LEU A O 1
ATOM 1588 N N . GLN A 1 204 ? 21.306 -21.999 53.124 1.00 23.43 205 GLN A N 1
ATOM 1589 C CA . GLN A 1 204 ? 21.043 -22.626 51.822 1.00 14.86 205 GLN A CA 1
ATOM 1590 C C . GLN A 1 204 ? 21.133 -24.146 51.857 1.00 22.39 205 GLN A C 1
ATOM 1591 O O . GLN A 1 204 ? 20.253 -24.813 51.303 1.00 18.08 205 GLN A O 1
ATOM 1597 N N . GLN A 1 205 ? 22.141 -24.649 52.593 1.00 19.45 206 GLN A N 1
ATOM 1598 C CA . GLN A 1 205 ? 22.347 -26.075 52.798 1.00 16.34 206 GLN A CA 1
ATOM 1599 C C . GLN A 1 205 ? 21.121 -26.691 53.421 1.00 15.44 206 GLN A C 1
ATOM 1600 O O . GLN A 1 205 ? 20.605 -27.700 52.926 1.00 21.28 206 GLN A O 1
ATOM 1606 N N . LEU A 1 206 ? 20.613 -26.070 54.486 1.00 9.74 207 LEU A N 1
ATOM 1607 C CA . LEU A 1 206 ? 19.437 -26.580 55.143 1.00 12.59 207 LEU A CA 1
ATOM 1608 C C . LEU A 1 206 ? 18.200 -26.538 54.264 1.00 12.63 207 LEU A C 1
ATOM 1609 O O . LEU A 1 206 ? 17.420 -27.505 54.217 1.00 13.08 207 LEU A O 1
ATOM 1614 N N . TYR A 1 207 ? 18.026 -25.404 53.583 1.00 12.12 208 TYR A N 1
ATOM 1615 C CA . TYR A 1 207 ? 16.871 -25.179 52.744 1.00 13.71 208 TYR A CA 1
ATOM 1616 C C . TYR A 1 207 ? 16.792 -26.259 51.689 1.00 13.60 208 TYR A C 1
ATOM 1617 O O . TYR A 1 207 ? 15.758 -26.919 51.571 1.00 25.00 208 TYR A O 1
ATOM 1626 N N . GLU A 1 208 ? 17.847 -26.491 50.922 1.00 19.24 209 GLU A N 1
ATOM 1627 C CA . GLU A 1 208 ? 17.773 -27.498 49.889 1.00 24.51 209 GLU A CA 1
ATOM 1628 C C . GLU A 1 208 ? 17.772 -28.904 50.460 1.00 17.42 209 GLU A C 1
ATOM 1629 O O . GLU A 1 208 ? 17.117 -29.773 49.883 1.00 16.70 209 GLU A O 1
ATOM 1635 N N . GLN A 1 209 ? 18.412 -29.185 51.597 1.00 25.08 210 GLN A N 1
ATOM 1636 C CA . GLN A 1 209 ? 18.193 -30.450 52.288 1.00 21.49 210 GLN A CA 1
ATOM 1637 C C . GLN A 1 209 ? 16.685 -30.636 52.447 1.00 22.72 210 GLN A C 1
ATOM 1638 O O . GLN A 1 209 ? 16.178 -31.659 51.999 1.00 30.80 210 GLN A O 1
ATOM 1644 N N . LYS A 1 210 ? 15.940 -29.632 52.919 1.00 11.72 211 LYS A N 1
ATOM 1645 C CA . LYS A 1 210 ? 14.511 -29.790 53.079 1.00 20.28 211 LYS A CA 1
ATOM 1646 C C . LYS A 1 210 ? 13.676 -29.768 51.794 1.00 22.92 211 LYS A C 1
ATOM 1647 O O . LYS A 1 210 ? 12.599 -30.402 51.771 1.00 20.66 211 LYS A O 1
ATOM 1653 N N . ARG A 1 211 ? 14.119 -29.105 50.715 1.00 20.22 212 ARG A N 1
ATOM 1654 C CA . ARG A 1 211 ? 13.419 -29.200 49.428 1.00 15.64 212 ARG A CA 1
ATOM 1655 C C . ARG A 1 211 ? 13.538 -30.645 48.946 1.00 17.10 212 ARG A C 1
ATOM 1656 O O . ARG A 1 211 ? 12.587 -31.242 48.442 1.00 20.82 212 ARG A O 1
ATOM 1664 N N . ALA A 1 212 ? 14.722 -31.216 49.155 1.00 20.16 213 ALA A N 1
ATOM 1665 C CA . ALA A 1 212 ? 15.071 -32.585 48.840 1.00 15.20 213 ALA A CA 1
ATOM 1666 C C . ALA A 1 212 ? 14.233 -33.590 49.630 1.00 24.77 213 ALA A C 1
ATOM 1667 O O . ALA A 1 212 ? 14.293 -34.791 49.361 1.00 31.31 213 ALA A O 1
ATOM 1669 N N . GLU A 1 213 ? 13.532 -33.181 50.687 1.00 24.23 214 GLU A N 1
ATOM 1670 C CA . GLU A 1 213 ? 12.660 -34.095 51.389 1.00 13.76 214 GLU A CA 1
ATOM 1671 C C . GLU A 1 213 ? 11.251 -33.698 51.016 1.00 20.01 214 GLU A C 1
ATOM 1672 O O . GLU A 1 213 ? 10.318 -33.929 51.787 1.00 32.83 214 GLU A O 1
ATOM 1678 N N . GLY A 1 214 ? 11.063 -33.006 49.895 1.00 24.00 215 GLY A N 1
ATOM 1679 C CA . GLY A 1 214 ? 9.748 -32.619 49.428 1.00 22.76 215 GLY A CA 1
ATOM 1680 C C . GLY A 1 214 ? 9.047 -31.590 50.288 1.00 21.33 215 GLY A C 1
ATOM 1681 O O . GLY A 1 214 ? 7.810 -31.504 50.242 1.00 23.06 215 GLY A O 1
ATOM 1682 N N . HIS A 1 215 ? 9.769 -30.843 51.135 1.00 13.75 216 HIS A N 1
ATOM 1683 C CA . HIS A 1 215 ? 9.077 -29.792 51.867 1.00 15.21 216 HIS A CA 1
ATOM 1684 C C . HIS A 1 215 ? 9.429 -28.636 50.975 1.00 10.13 216 HIS A C 1
ATOM 1685 O O . HIS A 1 215 ? 10.608 -28.461 50.655 1.00 22.77 216 HIS A O 1
ATOM 1692 N N . GLU A 1 216 ? 8.517 -27.744 50.637 1.00 15.49 217 GLU A N 1
ATOM 1693 C CA . GLU A 1 216 ? 8.910 -26.768 49.648 1.00 19.49 217 GLU A CA 1
ATOM 1694 C C . GLU A 1 216 ? 9.449 -25.458 50.248 1.00 22.45 217 GLU A C 1
ATOM 1695 O O . GLU A 1 216 ? 9.537 -24.422 49.570 1.00 17.62 217 GLU A O 1
ATOM 1701 N N . GLY A 1 217 ? 9.904 -25.470 51.503 1.00 17.32 218 GLY A N 1
ATOM 1702 C CA . GLY A 1 217 ? 10.471 -24.266 52.073 1.00 18.20 218 GLY A CA 1
ATOM 1703 C C . GLY A 1 217 ? 10.702 -24.278 53.573 1.00 17.15 218 GLY A C 1
ATOM 1704 O O . GLY A 1 217 ? 10.485 -25.268 54.275 1.00 17.02 218 GLY A O 1
ATOM 1705 N N . LEU A 1 218 ? 11.125 -23.124 54.074 1.00 17.29 219 LEU A N 1
ATOM 1706 C CA . LEU A 1 218 ? 11.416 -22.877 55.479 1.00 7.32 219 LEU A CA 1
ATOM 1707 C C . LEU A 1 218 ? 10.827 -21.523 55.834 1.00 8.13 219 LEU A C 1
ATOM 1708 O O . LEU A 1 218 ? 10.554 -20.699 54.954 1.00 21.65 219 LEU A O 1
ATOM 1713 N N . ILE A 1 219 ? 10.607 -21.270 57.116 1.00 11.11 220 ILE A N 1
ATOM 1714 C CA . ILE A 1 219 ? 10.281 -19.941 57.591 1.00 9.97 220 ILE A CA 1
ATOM 1715 C C . ILE A 1 219 ? 11.542 -19.522 58.364 1.00 13.51 220 ILE A C 1
ATOM 1716 O O . ILE A 1 219 ? 11.950 -20.152 59.346 1.00 17.47 220 ILE A O 1
ATOM 1721 N N . VAL A 1 220 ? 12.269 -18.516 57.905 1.00 4.32 221 VAL A N 1
ATOM 1722 C CA . VAL A 1 220 ? 13.496 -18.086 58.552 1.00 6.87 221 VAL A CA 1
ATOM 1723 C C . VAL A 1 220 ? 13.039 -17.114 59.600 1.00 11.62 221 VAL A C 1
ATOM 1724 O O . VAL A 1 220 ? 12.355 -16.154 59.238 1.00 9.99 221 VAL A O 1
ATOM 1728 N N . LYS A 1 221 ? 13.361 -17.349 60.868 1.00 13.42 222 LYS A N 1
ATOM 1729 C CA . LYS A 1 221 ? 12.932 -16.471 61.938 1.00 7.65 222 LYS A CA 1
ATOM 1730 C C . LYS A 1 221 ? 14.089 -15.712 62.587 1.00 8.58 222 LYS A C 1
ATOM 1731 O O . LYS A 1 221 ? 15.095 -16.313 63.000 1.00 5.92 222 LYS A O 1
ATOM 1737 N N . ASP A 1 222 ? 13.998 -14.387 62.659 1.00 4.09 223 ASP A N 1
ATOM 1738 C CA . ASP A 1 222 ? 14.994 -13.580 63.342 1.00 8.35 223 ASP A CA 1
ATOM 1739 C C . ASP A 1 222 ? 14.922 -13.938 64.823 1.00 5.24 223 ASP A C 1
ATOM 1740 O O . ASP A 1 222 ? 13.893 -13.757 65.476 1.00 15.81 223 ASP A O 1
ATOM 1745 N N . PRO A 1 223 ? 15.963 -14.480 65.429 1.00 8.88 224 PRO A N 1
ATOM 1746 C CA . PRO A 1 223 ? 15.903 -14.910 66.817 1.00 5.08 224 PRO A CA 1
ATOM 1747 C C . PRO A 1 223 ? 15.549 -13.853 67.878 1.00 2.37 224 PRO A C 1
ATOM 1748 O O . PRO A 1 223 ? 15.034 -14.133 68.960 1.00 6.04 224 PRO A O 1
ATOM 1752 N N . MET A 1 224 ? 15.752 -12.607 67.525 1.00 9.15 225 MET A N 1
ATOM 1753 C CA . MET A 1 224 ? 15.538 -11.445 68.359 1.00 15.87 225 MET A CA 1
ATOM 1754 C C . MET A 1 224 ? 14.247 -10.721 67.969 1.00 22.04 225 MET A C 1
ATOM 1755 O O . MET A 1 224 ? 13.892 -9.702 68.575 1.00 23.77 225 MET A O 1
ATOM 1760 N N . CYS A 1 225 ? 13.514 -11.163 66.952 1.00 14.42 226 CYS A N 1
ATOM 1761 C CA . CYS A 1 225 ? 12.252 -10.545 66.585 1.00 9.75 226 CYS A CA 1
ATOM 1762 C C . CYS A 1 225 ? 11.224 -11.025 67.610 1.00 13.68 226 CYS A C 1
ATOM 1763 O O . CYS A 1 225 ? 11.325 -12.168 68.083 1.00 9.08 226 CYS A O 1
ATOM 1766 N N . ILE A 1 226 ? 10.312 -10.150 68.065 1.00 8.33 227 ILE A N 1
ATOM 1767 C CA . ILE A 1 226 ? 9.225 -10.559 68.953 1.00 5.82 227 ILE A CA 1
ATOM 1768 C C . ILE A 1 226 ? 8.038 -11.125 68.138 1.00 24.32 227 ILE A C 1
ATOM 1769 O O . ILE A 1 226 ? 8.091 -11.171 66.891 1.00 14.80 227 ILE A O 1
ATOM 1774 N N . TYR A 1 227 ? 6.931 -11.548 68.766 1.00 23.61 228 TYR A N 1
ATOM 1775 C CA . TYR A 1 227 ? 5.839 -12.087 67.976 1.00 15.21 228 TYR A CA 1
ATOM 1776 C C . TYR A 1 227 ? 4.990 -10.890 67.585 1.00 15.55 228 TYR A C 1
ATOM 1777 O O . TYR A 1 227 ? 4.314 -10.319 68.441 1.00 22.89 228 TYR A O 1
ATOM 1786 N N . LYS A 1 228 ? 5.004 -10.586 66.289 1.00 10.34 229 LYS A N 1
ATOM 1787 C CA . LYS A 1 228 ? 4.296 -9.481 65.649 1.00 8.26 229 LYS A CA 1
ATOM 1788 C C . LYS A 1 228 ? 2.974 -9.914 65.038 1.00 6.05 229 LYS A C 1
ATOM 1789 O O . LYS A 1 228 ? 2.747 -11.107 64.874 1.00 12.66 229 LYS A O 1
ATOM 1795 N N . ARG A 1 229 ? 2.105 -8.986 64.643 1.00 6.81 230 ARG A N 1
ATOM 1796 C CA . ARG A 1 229 ? 0.753 -9.321 64.243 1.00 8.55 230 ARG A CA 1
ATOM 1797 C C . ARG A 1 229 ? 0.506 -8.991 62.793 1.00 15.61 230 ARG A C 1
ATOM 1798 O O . ARG A 1 229 ? 0.673 -7.830 62.360 1.00 20.83 230 ARG A O 1
ATOM 1806 N N . GLY A 1 230 ? 0.064 -9.976 62.032 1.00 15.57 231 GLY A N 1
ATOM 1807 C CA . GLY A 1 230 ? -0.165 -9.752 60.622 1.00 16.64 231 GLY A CA 1
ATOM 1808 C C . GLY A 1 230 ? 1.096 -9.998 59.823 1.00 21.33 231 GLY A C 1
ATOM 1809 O O . GLY A 1 230 ? 2.104 -10.430 60.372 1.00 27.72 231 GLY A O 1
ATOM 1810 N N . LYS A 1 231 ? 1.108 -9.709 58.524 1.00 26.48 232 LYS A N 1
ATOM 1811 C CA . LYS A 1 231 ? 2.260 -9.973 57.667 1.00 24.94 232 LYS A CA 1
ATOM 1812 C C . LYS A 1 231 ? 3.373 -8.967 57.961 1.00 25.39 232 LYS A C 1
ATOM 1813 O O . LYS A 1 231 ? 3.221 -7.756 57.705 1.00 34.86 232 LYS A O 1
ATOM 1819 N N . LYS A 1 232 ? 4.443 -9.374 58.634 1.00 16.50 233 LYS A N 1
ATOM 1820 C CA . LYS A 1 232 ? 5.468 -8.402 58.961 1.00 6.60 233 LYS A CA 1
ATOM 1821 C C . LYS A 1 232 ? 6.827 -9.086 58.892 1.00 6.21 233 LYS A C 1
ATOM 1822 O O . LYS A 1 232 ? 6.975 -10.315 58.867 1.00 9.02 233 LYS A O 1
ATOM 1828 N N . SER A 1 233 ? 7.813 -8.218 58.737 1.00 8.42 234 SER A N 1
ATOM 1829 C CA . SER A 1 233 ? 9.213 -8.541 58.563 1.00 10.82 234 SER A CA 1
ATOM 1830 C C . SER A 1 233 ? 9.786 -9.142 59.827 1.00 12.61 234 SER A C 1
ATOM 1831 O O . SER A 1 233 ? 9.500 -8.618 60.918 1.00 21.06 234 SER A O 1
ATOM 1834 N N . GLY A 1 234 ? 10.599 -10.188 59.738 1.00 9.67 235 GLY A N 1
ATOM 1835 C CA . GLY A 1 234 ? 11.186 -10.771 60.927 1.00 2.00 235 GLY A CA 1
ATOM 1836 C C . GLY A 1 234 ? 11.106 -12.259 60.841 1.00 2.00 235 GLY A C 1
ATOM 1837 O O . GLY A 1 234 ? 11.939 -12.974 61.404 1.00 2.00 235 GLY A O 1
ATOM 1838 N N . TRP A 1 235 ? 10.017 -12.694 60.204 1.00 2.00 236 TRP A N 1
ATOM 1839 C CA . TRP A 1 235 ? 9.825 -14.082 59.809 1.00 10.20 236 TRP A CA 1
ATOM 1840 C C . TRP A 1 235 ? 9.802 -13.949 58.292 1.00 9.69 236 TRP A C 1
ATOM 1841 O O . TRP A 1 235 ? 9.173 -13.031 57.747 1.00 5.75 236 TRP A O 1
ATOM 1852 N N . TRP A 1 236 ? 10.533 -14.811 57.588 1.00 12.08 237 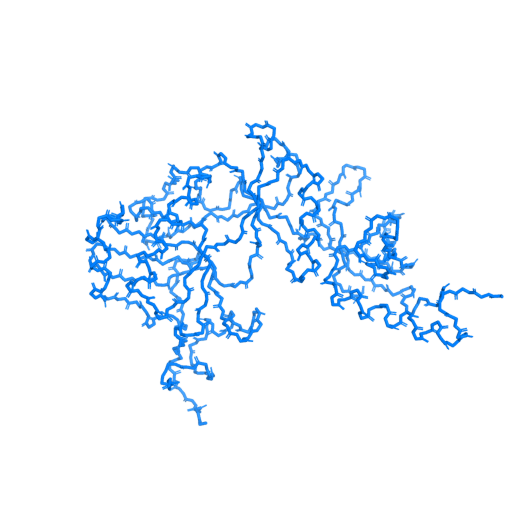TRP A N 1
ATOM 1853 C CA . TRP A 1 236 ? 10.707 -14.714 56.150 1.00 2.00 237 TRP A CA 1
ATOM 1854 C C . TRP A 1 236 ? 10.392 -16.053 55.562 1.00 7.91 237 TRP A C 1
ATOM 1855 O O . TRP A 1 236 ? 10.766 -17.089 56.132 1.00 15.37 237 TRP A O 1
ATOM 1866 N N . LYS A 1 237 ? 9.668 -16.112 54.453 1.00 9.05 238 LYS A N 1
ATOM 1867 C CA . LYS A 1 237 ? 9.449 -17.406 53.846 1.00 12.80 238 LYS A CA 1
ATOM 1868 C C . LYS A 1 237 ? 10.677 -17.644 52.994 1.00 21.64 238 LYS A C 1
ATOM 1869 O O . LYS A 1 237 ? 11.007 -16.791 52.161 1.00 24.78 238 LYS A O 1
ATOM 1875 N N . MET A 1 238 ? 11.431 -18.718 53.192 1.00 20.03 239 MET A N 1
ATOM 1876 C CA . MET A 1 238 ? 12.476 -19.037 52.240 1.00 9.71 239 MET A CA 1
ATOM 1877 C C . MET A 1 238 ? 11.895 -20.103 51.305 1.00 10.53 239 MET A C 1
ATOM 1878 O O . MET A 1 238 ? 12.136 -21.301 51.470 1.00 10.43 239 MET A O 1
ATOM 1883 N N . LYS A 1 239 ? 11.076 -19.697 50.339 1.00 10.79 240 LYS A N 1
ATOM 1884 C CA . LYS A 1 239 ? 10.376 -20.582 49.409 1.00 22.97 240 LYS A CA 1
ATOM 1885 C C . LYS A 1 239 ? 10.246 -19.897 48.038 1.00 23.22 240 LYS A C 1
ATOM 1886 O O . LYS A 1 239 ? 10.063 -18.681 48.007 1.00 25.45 240 LYS A O 1
ATOM 1892 N N . PRO A 1 240 ? 10.397 -20.558 46.870 1.00 26.69 241 PRO A N 1
ATOM 1893 C CA . PRO A 1 240 ? 10.311 -19.941 45.544 1.00 23.21 241 PRO A CA 1
ATOM 1894 C C . PRO A 1 240 ? 8.855 -19.591 45.301 1.00 28.08 241 PRO A C 1
ATOM 1895 O O . PRO A 1 240 ? 8.001 -20.485 45.296 1.00 38.05 241 PRO A O 1
ATOM 1899 N N . GLU A 1 241 ? 8.623 -18.280 45.353 1.00 17.26 242 GLU A N 1
ATOM 1900 C CA . GLU A 1 241 ? 7.302 -17.700 45.248 1.00 24.00 242 GLU A CA 1
ATOM 1901 C C . GLU A 1 241 ? 7.146 -16.864 43.992 1.00 31.89 242 GLU A C 1
ATOM 1902 O O . GLU A 1 241 ? 6.052 -16.394 43.670 1.00 34.42 242 GLU A O 1
ATOM 1908 N N . ASN A 1 242 ? 8.249 -16.576 43.297 1.00 34.46 243 ASN A N 1
ATOM 1909 C CA . ASN A 1 242 ? 8.160 -15.923 41.997 1.00 34.99 243 ASN A CA 1
ATOM 1910 C C . ASN A 1 242 ? 8.248 -17.074 41.004 1.00 29.16 243 ASN A C 1
ATOM 1911 O O . ASN A 1 242 ? 9.199 -17.863 41.039 1.00 20.24 243 ASN A O 1
ATOM 1916 N N . GLU A 1 243 ? 7.252 -17.263 40.158 1.00 28.81 244 GLU A N 1
ATOM 1917 C CA . GLU A 1 243 ? 7.261 -18.371 39.221 1.00 26.55 244 GLU A CA 1
ATOM 1918 C C . GLU A 1 243 ? 7.744 -17.724 37.929 1.00 29.68 244 GLU A C 1
ATOM 1919 O O . GLU A 1 243 ? 7.710 -16.486 37.852 1.00 30.65 244 GLU A O 1
ATOM 1925 N N . ALA A 1 244 ? 8.223 -18.477 36.922 1.00 39.82 245 ALA A N 1
ATOM 1926 C CA . ALA A 1 244 ? 8.754 -17.943 35.653 1.00 45.07 245 ALA A CA 1
ATOM 1927 C C . ALA A 1 244 ? 8.845 -18.951 34.491 1.00 44.88 245 ALA A C 1
ATOM 1928 O O . ALA A 1 244 ? 8.397 -20.084 34.627 1.00 47.25 245 ALA A O 1
ATOM 1930 N N . ASP A 1 245 ? 9.437 -18.656 33.338 1.00 47.43 246 ASP A N 1
ATOM 1931 C CA . ASP A 1 245 ? 9.415 -19.494 32.142 1.00 40.94 246 ASP A CA 1
ATOM 1932 C C . ASP A 1 245 ? 10.771 -19.732 31.524 1.00 36.41 246 ASP A C 1
ATOM 1933 O O . ASP A 1 245 ? 11.784 -19.216 32.000 1.00 41.30 246 ASP A O 1
ATOM 1938 N N . GLY A 1 246 ? 10.765 -20.522 30.461 1.00 32.52 247 GLY A N 1
ATOM 1939 C CA . GLY A 1 246 ? 11.951 -20.810 29.696 1.00 30.98 247 GLY A CA 1
ATOM 1940 C C . GLY A 1 246 ? 11.846 -22.141 28.988 1.00 25.97 247 GLY A C 1
ATOM 1941 O O . GLY A 1 246 ? 10.802 -22.795 29.066 1.00 23.36 247 GLY A O 1
ATOM 1942 N N . ILE A 1 247 ? 12.850 -22.586 28.232 1.00 15.83 248 ILE A N 1
ATOM 1943 C CA . ILE A 1 247 ? 12.758 -23.926 27.647 1.00 25.66 248 ILE A CA 1
ATOM 1944 C C . ILE A 1 247 ? 13.807 -24.685 28.387 1.00 21.30 248 ILE A C 1
ATOM 1945 O O . ILE A 1 247 ? 14.831 -24.063 28.711 1.00 26.38 248 ILE A O 1
ATOM 1950 N N . ILE A 1 248 ? 13.680 -25.967 28.704 1.00 21.34 249 ILE A N 1
ATOM 1951 C CA . ILE A 1 248 ? 14.784 -26.641 29.338 1.00 31.70 249 ILE A CA 1
ATOM 1952 C C . ILE A 1 248 ? 15.660 -26.971 28.140 1.00 33.09 249 ILE A C 1
ATOM 1953 O O . ILE A 1 248 ? 15.200 -27.082 26.998 1.00 39.97 249 ILE A O 1
ATOM 1958 N N . GLN A 1 249 ? 16.956 -27.074 28.365 1.00 31.74 250 GLN A N 1
ATOM 1959 C CA . GLN A 1 249 ? 17.870 -27.367 27.280 1.00 35.43 250 GLN A CA 1
ATOM 1960 C C . GLN A 1 249 ? 19.197 -27.796 27.864 1.00 37.71 250 GLN A C 1
ATOM 1961 O O . GLN A 1 249 ? 20.302 -27.337 27.579 1.00 40.69 250 GLN A O 1
ATOM 1967 N N . GLY A 1 250 ? 19.066 -28.752 28.747 1.00 35.14 251 GLY A N 1
ATOM 1968 C CA . GLY A 1 250 ? 20.213 -29.247 29.459 1.00 24.63 251 GLY A CA 1
ATOM 1969 C C . GLY A 1 250 ? 19.703 -29.808 30.755 1.00 23.86 251 GLY A C 1
ATOM 1970 O O . GLY A 1 250 ? 18.595 -29.541 31.215 1.00 27.10 251 GLY A O 1
ATOM 1971 N N . LEU A 1 251 ? 20.589 -30.461 31.461 1.00 24.83 252 LEU A N 1
ATOM 1972 C CA . LEU A 1 251 ? 20.341 -31.281 32.622 1.00 29.18 252 LEU A CA 1
ATOM 1973 C C . LEU A 1 251 ? 21.453 -30.868 33.538 1.00 22.76 252 LEU A C 1
ATOM 1974 O O . LEU A 1 251 ? 22.604 -30.781 33.096 1.00 25.00 252 LEU A O 1
ATOM 1979 N N . VAL A 1 252 ? 21.175 -30.503 34.767 1.00 21.43 253 VAL A N 1
ATOM 1980 C CA . VAL A 1 252 ? 22.308 -30.267 35.636 1.00 26.33 253 VAL A CA 1
ATOM 1981 C C . VAL A 1 252 ? 22.239 -31.510 36.500 1.00 24.81 253 VAL A C 1
ATOM 1982 O O . VAL A 1 252 ? 21.150 -31.972 36.878 1.00 31.51 253 VAL A O 1
ATOM 1986 N N . TRP A 1 253 ? 23.429 -32.072 36.760 1.00 17.57 254 TRP A N 1
ATOM 1987 C CA . TRP A 1 253 ? 23.497 -33.384 37.361 1.00 17.83 254 TRP A CA 1
ATOM 1988 C C . TRP A 1 253 ? 23.565 -33.574 38.837 1.00 27.70 254 TRP A C 1
ATOM 1989 O O . TRP A 1 253 ? 22.604 -34.135 39.353 1.00 42.55 254 TRP A O 1
ATOM 2000 N N . GLY A 1 254 ? 24.606 -33.207 39.559 1.00 25.75 255 GLY A N 1
ATOM 2001 C CA . GLY A 1 254 ? 24.618 -33.587 40.965 1.00 25.74 255 GLY A CA 1
ATOM 2002 C C . GLY A 1 254 ? 26.068 -33.642 41.305 1.00 33.03 255 GLY A C 1
ATOM 2003 O O . GLY A 1 254 ? 26.863 -34.148 40.518 1.00 39.23 255 GLY A O 1
ATOM 2004 N N . THR A 1 255 ? 26.477 -33.056 42.412 1.00 43.00 256 THR A N 1
ATOM 2005 C CA . THR A 1 255 ? 27.883 -32.903 42.700 1.00 44.34 256 THR A CA 1
ATOM 2006 C C . THR A 1 255 ? 28.498 -34.214 43.178 1.00 48.66 256 THR A C 1
ATOM 2007 O O . THR A 1 255 ? 28.338 -34.595 44.334 1.00 49.75 256 THR A O 1
ATOM 2011 N N . LYS A 1 256 ? 29.242 -34.874 42.281 1.00 58.36 257 LYS A N 1
ATOM 2012 C CA . LYS A 1 256 ? 29.950 -36.093 42.656 1.00 73.09 257 LYS A CA 1
ATOM 2013 C C . LYS A 1 256 ? 31.220 -35.723 43.432 1.00 77.52 257 LYS A C 1
ATOM 2014 O O . LYS A 1 256 ? 31.874 -36.562 44.059 1.00 75.27 257 LYS A O 1
ATOM 2020 N N . GLY A 1 257 ? 31.672 -34.469 43.318 1.00 81.31 258 GLY A N 1
ATOM 2021 C CA . GLY A 1 257 ? 32.813 -33.987 44.067 1.00 81.80 258 GLY A CA 1
ATOM 2022 C C . GLY A 1 257 ? 32.254 -33.179 45.220 1.00 81.44 258 GLY A C 1
ATOM 2023 O O . GLY A 1 257 ? 32.022 -31.987 45.030 1.00 85.00 258 GLY A O 1
ATOM 2024 N N . LEU A 1 258 ? 31.948 -33.883 46.324 1.00 76.14 259 LEU A N 1
ATOM 2025 C CA . LEU A 1 258 ? 31.458 -33.370 47.612 1.00 73.49 259 LEU A CA 1
ATOM 2026 C C . LEU A 1 258 ? 29.927 -33.302 47.847 1.00 69.72 259 LEU A C 1
ATOM 2027 O O . LEU A 1 258 ? 29.461 -32.370 48.520 1.00 62.68 259 LEU A O 1
ATOM 2032 N N . ALA A 1 259 ? 29.079 -34.285 47.440 1.00 66.09 260 ALA A N 1
ATOM 2033 C CA . ALA A 1 259 ? 27.640 -34.190 47.742 1.00 58.77 260 ALA A CA 1
ATOM 2034 C C . ALA A 1 259 ? 26.660 -35.307 47.373 1.00 57.50 260 ALA A C 1
ATOM 2035 O O . ALA A 1 259 ? 26.753 -35.971 46.360 1.00 60.31 260 ALA A O 1
ATOM 2037 N N . ASN A 1 260 ? 25.782 -35.547 48.341 1.00 55.34 261 ASN A N 1
ATOM 2038 C CA . ASN A 1 260 ? 24.522 -36.293 48.278 1.00 59.66 261 ASN A CA 1
ATOM 2039 C C . ASN A 1 260 ? 24.057 -36.966 46.991 1.00 56.87 261 ASN A C 1
ATOM 2040 O O . ASN A 1 260 ? 23.638 -38.125 46.978 1.00 54.98 261 ASN A O 1
ATOM 2045 N N . GLU A 1 261 ? 24.067 -36.202 45.909 1.00 53.61 262 GLU A N 1
ATOM 2046 C CA . GLU A 1 261 ? 23.514 -36.646 44.663 1.00 56.28 262 GLU A CA 1
ATOM 2047 C C . GLU A 1 261 ? 24.562 -37.163 43.688 1.00 57.77 262 GLU A C 1
ATOM 2048 O O . GLU A 1 261 ? 25.636 -36.595 43.486 1.00 63.88 262 GLU A O 1
ATOM 2054 N N . GLY A 1 262 ? 24.229 -38.270 43.040 1.00 55.38 263 GLY A N 1
ATOM 2055 C CA . GLY A 1 262 ? 25.067 -38.793 41.982 1.00 45.78 263 GLY A CA 1
ATOM 2056 C C . GLY A 1 262 ? 24.287 -38.753 40.672 1.00 46.35 263 GLY A C 1
ATOM 2057 O O . GLY A 1 262 ? 24.765 -39.297 39.679 1.00 45.81 263 GLY A O 1
ATOM 2058 N N . LYS A 1 263 ? 23.061 -38.196 40.625 1.00 45.29 264 LYS A N 1
ATOM 2059 C CA . LYS A 1 263 ? 22.210 -38.111 39.438 1.00 42.32 264 LYS A CA 1
ATOM 2060 C C . LYS A 1 263 ? 21.195 -36.933 39.520 1.00 30.65 264 LYS A C 1
ATOM 2061 O O . LYS A 1 263 ? 20.760 -36.608 40.613 1.00 42.72 264 LYS A O 1
ATOM 2067 N N . VAL A 1 264 ? 20.814 -36.375 38.358 1.00 14.46 265 VAL A N 1
ATOM 2068 C CA . VAL A 1 264 ? 20.043 -35.171 38.019 1.00 14.47 265 VAL A CA 1
ATOM 2069 C C . VAL A 1 264 ? 19.066 -34.518 38.970 1.00 21.02 265 VAL A C 1
ATOM 2070 O O . VAL A 1 264 ? 17.917 -34.893 39.217 1.00 25.60 265 VAL A O 1
ATOM 2074 N N . ILE A 1 265 ? 19.625 -33.355 39.313 1.00 27.34 266 ILE A N 1
ATOM 2075 C CA . ILE A 1 265 ? 19.040 -32.446 40.280 1.00 24.46 266 ILE A CA 1
ATOM 2076 C C . ILE A 1 265 ? 18.226 -31.313 39.659 1.00 30.85 266 ILE A C 1
ATOM 2077 O O . ILE A 1 265 ? 17.737 -30.474 40.412 1.00 32.19 266 ILE A O 1
ATOM 2082 N N . GLY A 1 266 ? 18.116 -31.190 38.338 1.00 36.19 267 GLY A N 1
ATOM 2083 C CA . GLY A 1 266 ? 17.425 -30.090 37.691 1.00 28.15 267 GLY A CA 1
ATOM 2084 C C . GLY A 1 266 ? 17.786 -29.916 36.206 1.00 38.13 267 GLY A C 1
ATOM 2085 O O . GLY A 1 266 ? 18.427 -30.751 35.543 1.00 29.70 267 GLY A O 1
ATOM 2086 N N . PHE A 1 267 ? 17.416 -28.740 35.693 1.00 33.90 268 PHE A N 1
ATOM 2087 C CA . PHE A 1 267 ? 17.623 -28.386 34.296 1.00 29.34 268 PHE A CA 1
ATOM 2088 C C . PHE A 1 267 ? 18.372 -27.090 33.998 1.00 31.72 268 PHE A C 1
ATOM 2089 O O . PHE A 1 267 ? 18.485 -26.155 34.795 1.00 33.04 268 PHE A O 1
ATOM 2097 N N . GLU A 1 268 ? 18.928 -27.036 32.802 1.00 31.50 269 GLU A N 1
ATOM 2098 C CA . GLU A 1 268 ? 19.546 -25.831 32.287 1.00 37.45 269 GLU A CA 1
ATOM 2099 C C . GLU A 1 268 ? 18.320 -25.157 31.706 1.00 34.98 269 GLU A C 1
ATOM 2100 O O . GLU A 1 268 ? 17.635 -25.777 30.868 1.00 33.93 269 GLU A O 1
ATOM 2106 N N . VAL A 1 269 ? 17.936 -23.970 32.181 1.00 29.59 270 VAL A N 1
ATOM 2107 C CA . VAL A 1 269 ? 16.762 -23.325 31.631 1.00 38.23 270 VAL A CA 1
ATOM 2108 C C . VAL A 1 269 ? 17.100 -21.942 31.077 1.00 48.19 270 VAL A C 1
ATOM 2109 O O . VAL A 1 269 ? 17.641 -21.024 31.718 1.00 41.08 270 VAL A O 1
ATOM 2113 N N . LEU A 1 270 ? 16.810 -21.860 29.770 1.00 54.67 271 LEU A N 1
ATOM 2114 C CA . LEU A 1 270 ? 17.027 -20.635 29.019 1.00 55.15 271 LEU A CA 1
ATOM 2115 C C . LEU A 1 270 ? 15.790 -19.809 29.304 1.00 51.58 271 LEU A C 1
ATOM 2116 O O . LEU A 1 270 ? 14.651 -20.194 29.018 1.00 53.60 271 LEU A O 1
ATOM 2121 N N . LEU A 1 271 ? 16.076 -18.634 29.824 1.00 43.89 272 LEU A N 1
ATOM 2122 C CA . LEU A 1 271 ? 15.094 -17.650 30.156 1.00 37.08 272 LEU A CA 1
ATOM 2123 C C . LEU A 1 271 ? 14.878 -16.719 28.956 1.00 40.36 272 LEU A C 1
ATOM 2124 O O . LEU A 1 271 ? 15.743 -16.446 28.111 1.00 33.15 272 LEU A O 1
ATOM 2129 N N . GLU A 1 272 ? 13.670 -16.176 28.933 1.00 43.14 273 GLU A N 1
ATOM 2130 C CA . GLU A 1 272 ? 13.189 -15.226 27.946 1.00 34.97 273 GLU A CA 1
ATOM 2131 C C . GLU A 1 272 ? 14.151 -14.131 27.528 1.00 35.74 273 GLU A C 1
ATOM 2132 O O . GLU A 1 272 ? 14.347 -13.901 26.335 1.00 41.31 273 GLU A O 1
ATOM 2138 N N . SER A 1 273 ? 14.781 -13.578 28.551 1.00 29.82 274 SER A N 1
ATOM 2139 C CA . SER A 1 273 ? 15.770 -12.525 28.494 1.00 30.82 274 SER A CA 1
ATOM 2140 C C . SER A 1 273 ? 17.153 -12.919 27.956 1.00 33.37 274 SER A C 1
ATOM 2141 O O . SER A 1 273 ? 17.985 -12.057 27.664 1.00 32.80 274 SER A O 1
ATOM 2144 N N . GLY A 1 274 ? 17.460 -14.218 27.905 1.00 30.04 275 GLY A N 1
ATOM 2145 C CA . GLY A 1 274 ? 18.767 -14.674 27.446 1.00 36.82 275 GLY A CA 1
ATOM 2146 C C . GLY A 1 274 ? 19.640 -15.250 28.552 1.00 45.12 275 GLY A C 1
ATOM 2147 O O . GLY A 1 274 ? 20.813 -15.645 28.367 1.00 41.90 275 GLY A O 1
ATOM 2148 N N . ARG A 1 275 ? 19.034 -15.321 29.740 1.00 51.61 276 ARG A N 1
ATOM 2149 C CA . ARG A 1 275 ? 19.736 -15.816 30.903 1.00 46.27 276 ARG A CA 1
ATOM 2150 C C . ARG A 1 275 ? 19.624 -17.309 30.932 1.00 41.27 276 ARG A C 1
ATOM 2151 O O . ARG A 1 275 ? 18.578 -17.884 30.638 1.00 31.16 276 ARG A O 1
ATOM 2159 N N . LEU A 1 276 ? 20.745 -17.937 31.233 1.00 41.01 277 LEU A N 1
ATOM 2160 C CA . LEU A 1 276 ? 20.750 -19.364 31.443 1.00 44.26 277 LEU A CA 1
ATOM 2161 C C . LEU A 1 276 ? 20.773 -19.502 32.962 1.00 46.45 277 LEU A C 1
ATOM 2162 O O . LEU A 1 276 ? 21.643 -18.950 33.652 1.00 52.76 277 LEU A O 1
ATOM 2167 N N . VAL A 1 277 ? 19.703 -20.099 33.485 1.00 39.76 278 VAL A N 1
ATOM 2168 C CA . VAL A 1 277 ? 19.511 -20.317 34.903 1.00 22.01 278 VAL A CA 1
ATOM 2169 C C . VAL A 1 277 ? 19.521 -21.808 35.206 1.00 22.70 278 VAL A C 1
ATOM 2170 O O . VAL A 1 277 ? 18.872 -22.601 34.511 1.00 25.33 278 VAL A O 1
ATOM 2174 N N . ASN A 1 278 ? 20.215 -22.276 36.238 1.00 20.94 279 ASN A N 1
ATOM 2175 C CA . ASN A 1 278 ? 20.118 -23.692 36.547 1.00 14.59 279 ASN A CA 1
ATOM 2176 C C . ASN A 1 278 ? 19.145 -23.908 37.682 1.00 20.61 279 ASN A C 1
ATOM 2177 O O . ASN A 1 278 ? 19.425 -23.729 38.866 1.00 25.81 279 ASN A O 1
ATOM 2182 N N . ALA A 1 279 ? 17.929 -24.195 37.231 1.00 20.75 280 ALA A N 1
ATOM 2183 C CA . ALA A 1 279 ? 16.775 -24.454 38.067 1.00 11.77 280 ALA A CA 1
ATOM 2184 C C . ALA A 1 279 ? 16.907 -25.803 38.722 1.00 20.06 280 ALA A C 1
ATOM 2185 O O . ALA A 1 279 ? 16.657 -26.826 38.065 1.00 26.12 280 ALA A O 1
ATOM 2187 N N . THR A 1 280 ? 17.309 -25.853 39.988 1.00 21.38 281 THR A N 1
ATOM 2188 C CA . THR A 1 280 ? 17.457 -27.150 40.608 1.00 18.66 281 THR A CA 1
ATOM 2189 C C . THR A 1 280 ? 16.524 -27.373 41.790 1.00 23.32 281 THR A C 1
ATOM 2190 O O . THR A 1 280 ? 15.368 -27.701 41.560 1.00 39.39 281 THR A O 1
ATOM 2194 N N . ASN A 1 281 ? 16.942 -27.050 43.021 1.00 27.83 282 ASN A N 1
ATOM 2195 C CA . ASN A 1 281 ? 16.316 -27.351 44.313 1.00 15.01 282 ASN A CA 1
ATOM 2196 C C . ASN A 1 281 ? 14.993 -28.106 44.310 1.00 11.55 282 ASN A C 1
ATOM 2197 O O . ASN A 1 281 ? 13.940 -27.562 44.677 1.00 22.66 282 ASN A O 1
ATOM 2202 N N . ILE A 1 282 ? 15.050 -29.373 43.867 1.00 8.90 283 ILE A N 1
ATOM 2203 C CA . ILE A 1 282 ? 13.863 -30.223 43.749 1.00 16.52 283 ILE A CA 1
ATOM 2204 C C . ILE A 1 282 ? 13.866 -31.385 44.720 1.00 23.11 283 ILE A C 1
ATOM 2205 O O . ILE A 1 282 ? 14.872 -31.739 45.323 1.00 19.00 283 ILE A O 1
ATOM 2210 N N . SER A 1 283 ? 12.725 -32.062 44.752 1.00 16.96 284 SER A N 1
ATOM 2211 C CA . SER A 1 283 ? 12.373 -33.008 45.776 1.00 28.41 284 SER A CA 1
ATOM 2212 C C . SER A 1 283 ? 13.057 -34.275 46.181 1.00 34.56 284 SER A C 1
ATOM 2213 O O . SER A 1 283 ? 12.696 -34.755 47.247 1.00 45.54 284 SER A O 1
ATOM 2216 N N . ARG A 1 284 ? 13.841 -34.869 45.289 1.00 16.94 285 ARG A N 1
ATOM 2217 C CA . ARG A 1 284 ? 14.485 -36.163 45.492 1.00 26.32 285 ARG A CA 1
ATOM 2218 C C . ARG A 1 284 ? 13.578 -37.075 44.724 1.00 28.25 285 ARG A C 1
ATOM 2219 O O . ARG A 1 284 ? 14.030 -37.727 43.807 1.00 28.34 285 ARG A O 1
ATOM 2227 N N . ALA A 1 285 ? 12.265 -37.014 44.931 1.00 29.31 286 ALA A N 1
ATOM 2228 C CA . ALA A 1 285 ? 11.334 -37.841 44.188 1.00 30.45 286 ALA A CA 1
ATOM 2229 C C . ALA A 1 285 ? 11.372 -37.401 42.724 1.00 31.58 286 ALA A C 1
ATOM 2230 O O . ALA A 1 285 ? 11.493 -38.229 41.829 1.00 37.25 286 ALA A O 1
ATOM 2232 N N . LEU A 1 286 ? 11.409 -36.104 42.432 1.00 29.68 287 LEU A N 1
ATOM 2233 C CA . LEU A 1 286 ? 11.518 -35.660 41.060 1.00 23.76 287 LEU A CA 1
ATOM 2234 C C . LEU A 1 286 ? 12.934 -35.969 40.539 1.00 28.60 287 LEU A C 1
ATOM 2235 O O . LEU A 1 286 ? 13.077 -36.381 39.397 1.00 36.97 287 LEU A O 1
ATOM 2240 N N . MET A 1 287 ? 14.007 -35.831 41.326 1.00 33.56 288 MET A N 1
ATOM 2241 C CA . MET A 1 287 ? 15.370 -36.225 40.930 1.00 30.53 288 MET A CA 1
ATOM 2242 C C . MET A 1 287 ? 15.473 -37.657 40.428 1.00 28.96 288 MET A C 1
ATOM 2243 O O . MET A 1 287 ? 15.864 -37.886 39.283 1.00 35.17 288 MET A O 1
ATOM 2248 N N . ASP A 1 288 ? 15.043 -38.624 41.240 1.00 35.74 289 ASP A N 1
ATOM 2249 C CA . ASP A 1 288 ? 15.139 -40.034 40.915 1.00 37.98 289 ASP A CA 1
ATOM 2250 C C . ASP A 1 288 ? 14.194 -40.377 39.782 1.00 39.74 289 ASP A C 1
ATOM 2251 O O . ASP A 1 288 ? 14.505 -41.261 39.006 1.00 46.99 289 ASP A O 1
ATOM 2256 N N . GLU A 1 289 ? 13.079 -39.672 39.547 1.00 50.86 290 GLU A N 1
ATOM 2257 C CA . GLU A 1 289 ? 12.149 -39.907 38.433 1.00 44.38 290 GLU A CA 1
ATOM 2258 C C . GLU A 1 289 ? 12.790 -39.430 37.119 1.00 47.75 290 GLU A C 1
ATOM 2259 O O . GLU A 1 289 ? 12.872 -40.171 36.133 1.00 54.61 290 GLU A O 1
ATOM 2265 N N . PHE A 1 290 ? 13.346 -38.212 37.108 1.00 40.55 291 PHE A N 1
ATOM 2266 C CA . PHE A 1 290 ? 14.058 -37.645 35.964 1.00 32.02 291 PHE A CA 1
ATOM 2267 C C . PHE A 1 290 ? 15.298 -38.436 35.558 1.00 33.75 291 PHE A C 1
ATOM 2268 O O . PHE A 1 290 ? 15.583 -38.534 34.358 1.00 26.52 291 PHE A O 1
ATOM 2276 N N . THR A 1 291 ? 16.074 -38.988 36.495 1.00 32.19 292 THR A N 1
ATOM 2277 C CA . THR A 1 291 ? 17.226 -39.802 36.136 1.00 36.96 292 THR A CA 1
ATOM 2278 C C . THR A 1 291 ? 16.762 -41.056 35.450 1.00 44.34 292 THR A C 1
ATOM 2279 O O . THR A 1 291 ? 17.342 -41.315 34.400 1.00 43.00 292 THR A O 1
ATOM 2283 N N . GLU A 1 292 ? 15.786 -41.843 35.908 1.00 52.70 293 GLU A N 1
ATOM 2284 C CA . GLU A 1 292 ? 15.296 -43.033 35.228 1.00 54.06 293 GLU A CA 1
ATOM 2285 C C . GLU A 1 292 ? 14.965 -42.696 33.808 1.00 43.85 293 GLU A C 1
ATOM 2286 O O . GLU A 1 292 ? 15.552 -43.319 32.922 1.00 44.02 293 GLU A O 1
ATOM 2292 N N . THR A 1 293 ? 14.179 -41.653 33.566 1.00 32.17 294 THR A N 1
ATOM 2293 C CA . THR A 1 293 ? 13.917 -41.186 32.220 1.00 38.71 294 THR A CA 1
ATOM 2294 C C . THR A 1 293 ? 15.232 -40.916 31.447 1.00 40.48 294 THR A C 1
ATOM 2295 O O . THR A 1 293 ? 15.411 -41.399 30.315 1.00 44.19 294 THR A O 1
ATOM 2299 N N . VAL A 1 294 ? 16.205 -40.210 32.035 1.00 37.34 295 VAL A N 1
ATOM 2300 C CA . VAL A 1 294 ? 17.490 -39.997 31.382 1.00 28.65 295 VAL A CA 1
ATOM 2301 C C . VAL A 1 294 ? 18.187 -41.340 31.173 1.00 28.25 295 VAL A C 1
ATOM 2302 O O . VAL A 1 294 ? 18.618 -41.659 30.069 1.00 37.89 295 VAL A O 1
ATOM 2306 N N . LYS A 1 295 ? 18.145 -42.250 32.132 1.00 21.37 296 LYS A N 1
ATOM 2307 C CA . LYS A 1 295 ? 18.854 -43.506 32.080 1.00 27.88 296 LYS A CA 1
ATOM 2308 C C . LYS A 1 295 ? 18.301 -44.389 30.995 1.00 31.02 296 LYS A C 1
ATOM 2309 O O . LYS A 1 295 ? 19.103 -44.975 30.280 1.00 43.31 296 LYS A O 1
ATOM 2315 N N . GLU A 1 296 ? 17.000 -44.400 30.759 1.00 36.37 297 GLU A N 1
ATOM 2316 C CA . GLU A 1 296 ? 16.393 -45.277 29.771 1.00 43.39 297 GLU A CA 1
ATOM 2317 C C . GLU A 1 296 ? 16.599 -44.827 28.338 1.00 31.04 297 GLU A C 1
ATOM 2318 O O . GLU A 1 296 ? 16.949 -45.605 27.437 1.00 19.29 297 GLU A O 1
ATOM 2324 N N . ALA A 1 297 ? 16.414 -43.518 28.140 1.00 26.86 298 ALA A N 1
ATOM 2325 C CA . ALA A 1 297 ? 16.522 -42.901 26.837 1.00 28.88 298 ALA A CA 1
ATOM 2326 C C . ALA A 1 297 ? 17.956 -43.126 26.369 1.00 31.23 298 ALA A C 1
ATOM 2327 O O . ALA A 1 297 ? 18.174 -43.607 25.258 1.00 43.56 298 ALA A O 1
ATOM 2329 N N . THR A 1 298 ? 18.947 -42.918 27.224 1.00 25.63 299 THR A N 1
ATOM 2330 C CA . THR A 1 298 ? 20.337 -43.160 26.924 1.00 20.48 299 THR A CA 1
ATOM 2331 C C . THR A 1 298 ? 20.611 -44.652 26.767 1.00 29.65 299 THR A C 1
ATOM 2332 O O . THR A 1 298 ? 21.601 -45.028 26.117 1.00 39.34 299 THR A O 1
ATOM 2336 N N . LEU A 1 299 ? 19.799 -45.564 27.327 1.00 37.73 300 LEU A N 1
ATOM 2337 C CA . LEU A 1 299 ? 20.035 -46.977 27.115 1.00 36.01 300 LEU A CA 1
ATOM 2338 C C . LEU A 1 299 ? 19.556 -47.484 25.757 1.00 38.62 300 LEU A C 1
ATOM 2339 O O . LEU A 1 299 ? 19.655 -48.682 25.486 1.00 48.23 300 LEU A O 1
ATOM 2344 N N . SER A 1 300 ? 19.186 -46.588 24.824 1.00 38.49 301 SER A N 1
ATOM 2345 C CA . SER A 1 300 ? 19.188 -46.962 23.421 1.00 46.27 301 SER A CA 1
ATOM 2346 C C . SER A 1 300 ? 20.487 -46.389 22.784 1.00 47.20 301 SER A C 1
ATOM 2347 O O . SER A 1 300 ? 20.573 -45.617 21.827 1.00 45.90 301 SER A O 1
ATOM 2350 N N . GLN A 1 301 ? 21.539 -46.711 23.537 1.00 48.61 302 GLN A N 1
ATOM 2351 C CA . GLN A 1 301 ? 22.949 -46.746 23.176 1.00 37.67 302 GLN A CA 1
ATOM 2352 C C . GLN A 1 301 ? 23.538 -47.917 23.991 1.00 33.09 302 GLN A C 1
ATOM 2353 O O . GLN A 1 301 ? 24.370 -48.656 23.486 1.00 31.27 302 GLN A O 1
ATOM 2359 N N . TRP A 1 302 ? 22.914 -48.224 25.151 1.00 38.33 303 TRP A N 1
ATOM 2360 C CA . TRP A 1 302 ? 23.374 -48.990 26.314 1.00 44.92 303 TRP A CA 1
ATOM 2361 C C . TRP A 1 302 ? 24.763 -48.517 26.671 1.00 44.86 303 TRP A C 1
ATOM 2362 O O . TRP A 1 302 ? 25.785 -48.758 26.039 1.00 51.65 303 TRP A O 1
ATOM 2373 N N . GLY A 1 303 ? 24.783 -47.753 27.745 1.00 48.73 304 GLY A N 1
ATOM 2374 C CA . GLY A 1 303 ? 26.005 -47.192 28.257 1.00 46.72 304 GLY A CA 1
ATOM 2375 C C . GLY A 1 303 ? 25.588 -46.449 29.490 1.00 56.46 304 GLY A C 1
ATOM 2376 O O . GLY A 1 303 ? 25.738 -46.916 30.612 1.00 69.43 304 GLY A O 1
ATOM 2377 N N . PHE A 1 304 ? 24.851 -45.381 29.180 1.00 52.39 305 PHE A N 1
ATOM 2378 C CA . PHE A 1 304 ? 24.423 -44.396 30.166 1.00 54.06 305 PHE A CA 1
ATOM 2379 C C . PHE A 1 304 ? 25.590 -43.800 30.988 1.00 57.75 305 PHE A C 1
ATOM 2380 O O . PHE A 1 304 ? 25.970 -44.251 32.076 1.00 45.69 305 PHE A O 1
ATOM 2388 N N . PHE A 1 305 ? 26.099 -42.711 30.383 1.00 61.17 306 PHE A N 1
ATOM 2389 C CA . PHE A 1 305 ? 27.176 -41.877 30.894 1.00 61.25 306 PHE A CA 1
ATOM 2390 C C . PHE A 1 305 ? 28.229 -42.560 31.757 1.00 63.82 306 PHE A C 1
ATOM 2391 O O . PHE A 1 305 ? 29.394 -42.407 31.414 1.00 69.24 306 PHE A O 1
ATOM 2399 N N . ASP A 1 314 ? 30.768 -42.363 19.404 1.00 127.37 315 ASP A N 1
ATOM 2400 C CA . ASP A 1 314 ? 30.070 -41.377 18.619 1.00 126.26 315 ASP A CA 1
ATOM 2401 C C . ASP A 1 314 ? 28.950 -40.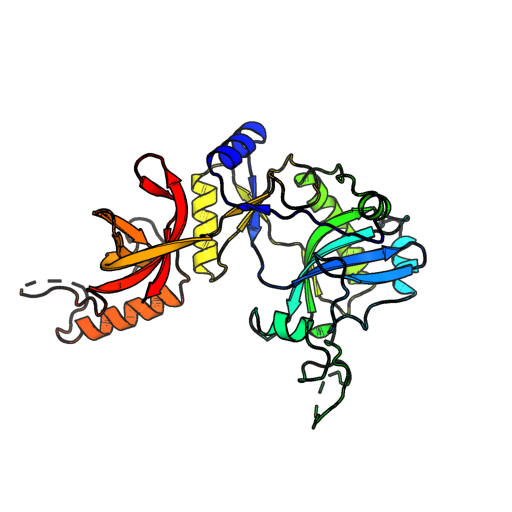940 19.585 1.00 121.48 315 ASP A C 1
ATOM 2402 O O . ASP A 1 314 ? 27.978 -40.312 19.188 1.00 118.73 315 ASP A O 1
ATOM 2407 N N . ALA A 1 315 ? 29.149 -41.083 20.917 1.00 117.89 316 ALA A N 1
ATOM 2408 C CA . ALA A 1 315 ? 27.969 -41.124 21.764 1.00 115.36 316 ALA A CA 1
ATOM 2409 C C . ALA A 1 315 ? 27.812 -40.335 23.078 1.00 113.23 316 ALA A C 1
ATOM 2410 O O . ALA A 1 315 ? 28.656 -40.411 23.941 1.00 118.62 316 ALA A O 1
ATOM 2412 N N . CYS A 1 316 ? 26.726 -39.536 23.234 1.00 108.28 317 CYS A N 1
ATOM 2413 C CA . CYS A 1 316 ? 26.410 -38.783 24.446 1.00 98.00 317 CYS A CA 1
ATOM 2414 C C . CYS A 1 316 ? 24.993 -39.022 25.028 1.00 87.82 317 CYS A C 1
ATOM 2415 O O . CYS A 1 316 ? 24.075 -39.471 24.341 1.00 87.08 317 CYS A O 1
ATOM 2418 N N . THR A 1 317 ? 24.767 -38.701 26.305 1.00 76.73 318 THR A N 1
ATOM 2419 C CA . THR A 1 317 ? 23.495 -38.722 27.038 1.00 59.92 318 THR A CA 1
ATOM 2420 C C . THR A 1 317 ? 22.260 -38.171 26.339 1.00 58.50 318 THR A C 1
ATOM 2421 O O . THR A 1 317 ? 22.223 -36.963 26.052 1.00 59.90 318 THR A O 1
ATOM 2425 N N . ILE A 1 318 ? 21.231 -38.987 26.077 1.00 52.92 319 ILE A N 1
ATOM 2426 C CA . ILE A 1 318 ? 20.008 -38.385 25.570 1.00 50.30 319 ILE A CA 1
ATOM 2427 C C . ILE A 1 318 ? 19.318 -37.793 26.794 1.00 51.48 319 ILE A C 1
ATOM 2428 O O . ILE A 1 318 ? 19.142 -38.450 27.826 1.00 46.17 319 ILE A O 1
ATOM 2433 N N . ASN A 1 319 ? 18.998 -36.508 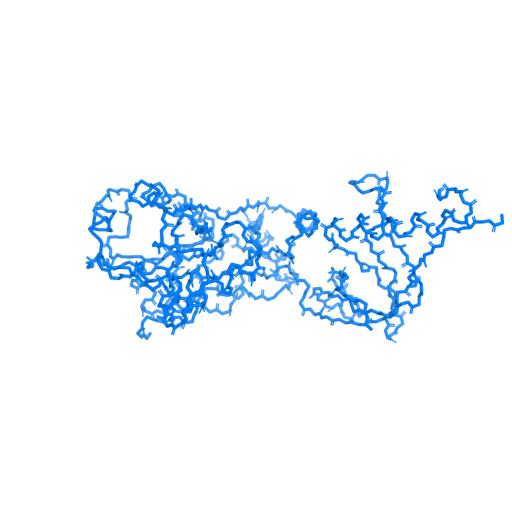26.685 1.00 48.61 320 ASN A N 1
ATOM 2434 C CA . ASN A 1 319 ? 18.147 -35.829 27.649 1.00 44.42 320 ASN A CA 1
ATOM 2435 C C . ASN A 1 319 ? 16.761 -35.877 27.032 1.00 42.43 320 ASN A C 1
ATOM 2436 O O . ASN A 1 319 ? 16.457 -35.061 26.154 1.00 50.28 320 ASN A O 1
ATOM 2441 N N . PRO A 1 320 ? 15.854 -36.768 27.440 1.00 39.66 321 PRO A N 1
ATOM 2442 C CA . PRO A 1 320 ? 14.499 -36.842 26.892 1.00 34.10 321 PRO A CA 1
ATOM 2443 C C . PRO A 1 320 ? 13.574 -35.729 27.384 1.00 38.01 321 PRO A C 1
ATOM 2444 O O . PRO A 1 320 ? 12.481 -35.998 27.873 1.00 41.23 321 PRO A O 1
ATOM 2448 N N . TYR A 1 321 ? 14.066 -34.492 27.339 1.00 37.89 322 TYR A N 1
ATOM 2449 C CA . TYR A 1 321 ? 13.420 -33.280 27.809 1.00 38.23 322 TYR A CA 1
ATOM 2450 C C . TYR A 1 321 ? 14.060 -32.101 27.092 1.00 40.81 322 TYR A C 1
ATOM 2451 O O . TYR A 1 321 ? 13.506 -31.026 27.280 1.00 49.35 322 TYR A O 1
ATOM 2460 N N . ASP A 1 322 ? 15.164 -32.138 26.312 1.00 43.53 323 ASP A N 1
ATOM 2461 C CA . ASP A 1 322 ? 15.694 -30.917 25.681 1.00 40.51 323 ASP A CA 1
ATOM 2462 C C . ASP A 1 322 ? 14.588 -30.256 24.868 1.00 44.49 323 ASP A C 1
ATOM 2463 O O . ASP A 1 322 ? 13.720 -30.932 24.300 1.00 54.93 323 ASP A O 1
ATOM 2468 N N . GLY A 1 323 ? 14.510 -28.936 24.981 1.00 46.28 324 GLY A N 1
ATOM 2469 C CA . GLY A 1 323 ? 13.536 -28.152 24.250 1.00 42.98 324 GLY A CA 1
ATOM 2470 C C . GLY A 1 323 ? 12.201 -28.039 24.973 1.00 49.25 324 GLY A C 1
ATOM 2471 O O . GLY A 1 323 ? 11.366 -27.195 24.635 1.00 50.64 324 GLY A O 1
ATOM 2472 N N . TRP A 1 324 ? 11.968 -28.875 25.996 1.00 50.52 325 TRP A N 1
ATOM 2473 C CA . TRP A 1 324 ? 10.736 -28.874 26.763 1.00 46.27 325 TRP A CA 1
ATOM 2474 C C . TRP A 1 324 ? 10.521 -27.549 27.436 1.00 43.10 325 TRP A C 1
ATOM 2475 O O . TRP A 1 324 ? 11.301 -27.165 28.298 1.00 40.74 32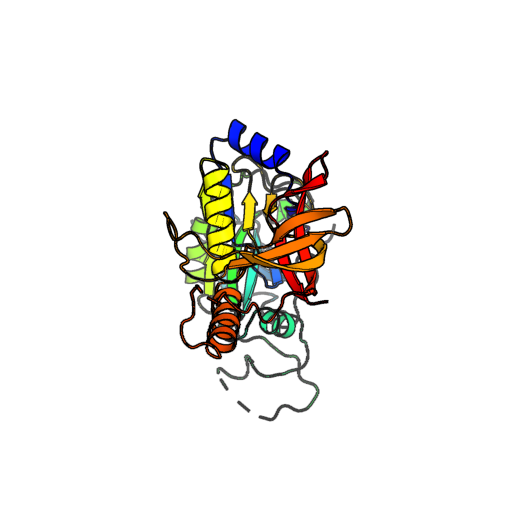5 TRP A O 1
ATOM 2486 N N . ALA A 1 325 ? 9.501 -26.778 27.099 1.00 37.52 326 ALA A N 1
ATOM 2487 C CA . ALA A 1 325 ? 9.300 -25.496 27.728 1.00 35.84 326 ALA A CA 1
ATOM 2488 C C . ALA A 1 325 ? 8.868 -25.737 29.157 1.00 38.50 326 ALA A C 1
ATOM 2489 O O . ALA A 1 325 ? 8.240 -26.778 29.436 1.00 34.38 326 ALA A O 1
ATOM 2491 N N . CYS A 1 326 ? 9.257 -24.841 30.075 1.00 31.60 327 CYS A N 1
ATOM 2492 C CA . CYS A 1 326 ? 8.907 -25.017 31.465 1.00 33.74 327 CYS A CA 1
ATOM 2493 C C . CYS A 1 326 ? 8.731 -23.738 32.259 1.00 30.11 327 CYS A C 1
ATOM 2494 O O . CYS A 1 326 ? 8.815 -22.585 31.803 1.00 32.00 327 CYS A O 1
ATOM 2497 N N . GLN A 1 327 ? 8.338 -23.974 33.499 1.00 31.65 328 GLN A N 1
ATOM 2498 C CA . GLN A 1 327 ? 8.147 -22.923 34.466 1.00 33.22 328 GLN A CA 1
ATOM 2499 C C . GLN A 1 327 ? 9.070 -23.216 35.655 1.00 33.46 328 GLN A C 1
ATOM 2500 O O . GLN A 1 327 ? 9.045 -24.290 36.279 1.00 44.63 328 GLN A O 1
ATOM 2506 N N . ILE A 1 328 ? 9.932 -22.258 35.929 1.00 20.85 329 ILE A N 1
ATOM 2507 C CA . ILE A 1 328 ? 10.906 -22.306 37.004 1.00 15.42 329 ILE A CA 1
ATOM 2508 C C . ILE A 1 328 ? 10.404 -21.380 38.091 1.00 15.03 329 ILE A C 1
ATOM 2509 O O . ILE A 1 328 ? 9.649 -20.471 37.767 1.00 18.24 329 ILE A O 1
ATOM 2514 N N . SER A 1 329 ? 10.732 -21.557 39.356 1.00 20.18 330 SER A N 1
ATOM 2515 C CA . SER A 1 329 ? 10.323 -20.649 40.416 1.00 15.34 330 SER A CA 1
ATOM 2516 C C . SER A 1 329 ? 11.589 -20.006 40.935 1.00 11.80 330 SER A C 1
ATOM 2517 O O . SER A 1 329 ? 12.622 -20.675 40.850 1.00 14.90 330 SER A O 1
ATOM 2520 N N . TYR A 1 330 ? 11.686 -18.784 41.434 1.00 2.00 331 TYR A N 1
ATOM 2521 C CA . TYR A 1 330 ? 12.896 -18.376 42.111 1.00 12.69 331 TYR A CA 1
ATOM 2522 C C . TYR A 1 330 ? 12.560 -17.557 43.372 1.00 18.64 331 TYR A C 1
ATOM 2523 O O . TYR A 1 330 ? 11.402 -17.162 43.586 1.00 27.17 331 TYR A O 1
ATOM 2532 N N . MET A 1 331 ? 13.503 -17.308 44.269 1.00 9.93 332 MET A N 1
ATOM 2533 C CA . MET A 1 331 ? 13.216 -16.586 45.482 1.00 9.77 332 MET A CA 1
ATOM 2534 C C . MET A 1 331 ? 13.244 -15.122 45.218 1.00 17.26 332 MET A C 1
ATOM 2535 O O . MET A 1 331 ? 12.220 -14.517 45.487 1.00 23.47 332 MET A O 1
ATOM 2540 N N . GLU A 1 332 ? 14.269 -14.471 44.691 1.00 21.35 333 GLU A N 1
ATOM 2541 C CA . GLU A 1 332 ? 14.151 -13.040 44.450 1.00 21.37 333 GLU A CA 1
ATOM 2542 C C . GLU A 1 332 ? 15.019 -12.602 43.268 1.00 28.47 333 GLU A C 1
ATOM 2543 O O . GLU A 1 332 ? 15.594 -13.477 42.622 1.00 31.31 333 GLU A O 1
ATOM 2549 N N . GLU A 1 333 ? 15.132 -11.319 42.911 1.00 29.24 334 GLU A N 1
ATOM 2550 C CA . GLU A 1 333 ? 15.902 -10.915 41.741 1.00 31.07 334 GLU A CA 1
ATOM 2551 C C . GLU A 1 333 ? 16.844 -9.738 41.964 1.00 38.83 334 GLU A C 1
ATOM 2552 O O . GLU A 1 333 ? 16.504 -8.656 42.467 1.00 56.58 334 GLU A O 1
ATOM 2558 N N . THR A 1 334 ? 18.104 -10.033 41.696 1.00 50.84 335 THR A N 1
ATOM 2559 C CA . THR A 1 334 ? 19.236 -9.125 41.787 1.00 59.58 335 THR A CA 1
ATOM 2560 C C . THR A 1 334 ? 19.126 -8.052 40.690 1.00 64.92 335 THR A C 1
ATOM 2561 O O . THR A 1 334 ? 18.470 -8.308 39.683 1.00 69.89 335 THR A O 1
ATOM 2565 N N . PRO A 1 335 ? 19.710 -6.849 40.823 1.00 70.24 336 PRO A N 1
ATOM 2566 C CA . PRO A 1 335 ? 19.709 -5.785 39.805 1.00 73.10 336 PRO A CA 1
ATOM 2567 C C . PRO A 1 335 ? 20.070 -6.210 38.374 1.00 73.11 336 PRO A C 1
ATOM 2568 O O . PRO A 1 335 ? 19.450 -5.883 37.365 1.00 69.38 336 PRO A O 1
ATOM 2572 N N . ASP A 1 336 ? 21.129 -7.001 38.313 1.00 72.84 337 ASP A N 1
ATOM 2573 C CA . ASP A 1 336 ? 21.669 -7.538 37.079 1.00 63.45 337 ASP A CA 1
ATOM 2574 C C . ASP A 1 336 ? 20.793 -8.667 36.537 1.00 52.95 337 ASP A C 1
ATOM 2575 O O . ASP A 1 336 ? 21.282 -9.462 35.739 1.00 54.04 337 ASP A O 1
ATOM 2580 N N . GLY A 1 337 ? 19.527 -8.801 36.918 1.00 45.22 338 GLY A N 1
ATOM 2581 C CA . GLY A 1 337 ? 18.649 -9.841 36.440 1.00 45.24 338 GLY A CA 1
ATOM 2582 C C . GLY A 1 337 ? 18.903 -11.196 37.060 1.00 43.80 338 GLY A C 1
ATOM 2583 O O . GLY A 1 337 ? 18.322 -12.172 36.576 1.00 50.07 338 GLY A O 1
ATOM 2584 N N . SER A 1 338 ? 19.825 -11.379 38.015 1.00 43.95 339 SER A N 1
ATOM 2585 C CA . SER A 1 338 ? 19.995 -12.691 38.609 1.00 39.41 339 SER A CA 1
ATOM 2586 C C . SER A 1 338 ? 18.818 -13.134 39.444 1.00 39.22 339 SER A C 1
ATOM 2587 O O . SER A 1 338 ? 18.297 -12.387 40.260 1.00 48.68 339 SER A O 1
ATOM 2590 N N . LEU A 1 339 ? 18.366 -14.350 39.203 1.00 39.11 340 LEU A N 1
ATOM 2591 C CA . LEU A 1 339 ? 17.276 -14.930 39.939 1.00 27.65 340 LEU A CA 1
ATOM 2592 C C . LEU A 1 339 ? 17.892 -15.685 41.105 1.00 28.84 340 LEU A C 1
ATOM 2593 O O . LEU A 1 339 ? 18.680 -16.611 40.901 1.00 35.37 340 LEU A O 1
ATOM 2598 N N . ARG A 1 340 ? 17.634 -15.269 42.348 1.00 26.85 341 ARG A N 1
ATOM 2599 C CA . ARG A 1 340 ? 18.159 -15.923 43.543 1.00 25.42 341 ARG A CA 1
ATOM 2600 C C . ARG A 1 340 ? 17.370 -17.183 43.966 1.00 22.54 341 ARG A C 1
ATOM 2601 O O . ARG A 1 340 ? 16.165 -17.171 44.166 1.00 25.59 341 ARG A O 1
ATOM 2609 N N . HIS A 1 341 ? 18.061 -18.317 44.123 1.00 24.30 342 HIS A N 1
ATOM 2610 C CA . HIS A 1 341 ? 17.599 -19.675 44.491 1.00 22.67 342 HIS A CA 1
ATOM 2611 C C . HIS A 1 341 ? 16.472 -20.291 43.643 1.00 22.00 342 HIS A C 1
ATOM 2612 O O . HIS A 1 341 ? 15.349 -20.533 44.121 1.00 27.56 342 HIS A O 1
ATOM 2619 N N . PRO A 1 342 ? 16.734 -20.571 42.352 1.00 14.87 343 PRO A N 1
ATOM 2620 C CA . PRO A 1 342 ? 15.697 -21.006 41.436 1.00 12.88 343 PRO A CA 1
ATOM 2621 C C . PRO A 1 342 ? 15.469 -22.508 41.467 1.00 20.45 343 PRO A C 1
ATOM 2622 O O . PRO A 1 342 ? 16.446 -23.259 41.551 1.00 23.63 343 PRO A O 1
ATOM 2626 N N . SER A 1 343 ? 14.220 -22.970 41.344 1.00 4.17 344 SER A N 1
ATOM 2627 C CA . SER A 1 343 ? 13.904 -24.383 41.370 1.00 9.17 344 SER A CA 1
ATOM 2628 C C . SER A 1 343 ? 12.984 -24.655 40.198 1.00 10.18 344 SER A C 1
ATOM 2629 O O . SER A 1 343 ? 12.547 -23.735 39.509 1.00 19.87 344 SER A O 1
ATOM 2632 N N . PHE A 1 344 ? 12.679 -25.910 39.934 1.00 22.17 345 PHE A N 1
ATOM 2633 C CA . PHE A 1 344 ? 11.811 -26.298 38.839 1.00 28.63 345 PHE A CA 1
ATOM 2634 C C . PHE A 1 344 ? 10.418 -26.325 39.427 1.00 28.79 345 PHE A C 1
ATOM 2635 O O . PHE A 1 344 ? 10.296 -26.628 40.621 1.00 38.97 345 PHE A O 1
ATOM 2643 N N . VAL A 1 345 ? 9.409 -25.949 38.636 1.00 27.14 346 VAL A N 1
ATOM 2644 C CA . VAL A 1 345 ? 8.025 -26.085 39.082 1.00 30.76 346 VAL A CA 1
ATOM 2645 C C . VAL A 1 345 ? 7.342 -27.140 38.194 1.00 34.57 346 VAL A C 1
ATOM 2646 O O . VAL A 1 345 ? 7.042 -28.255 38.637 1.00 33.00 346 VAL A O 1
ATOM 2650 N N . MET A 1 346 ? 7.087 -26.847 36.906 1.00 42.59 347 MET A N 1
ATOM 2651 C CA . MET A 1 346 ? 6.461 -27.800 35.989 1.00 43.84 347 MET A CA 1
ATOM 2652 C C . MET A 1 346 ? 6.729 -27.376 34.536 1.00 41.31 347 MET A C 1
ATOM 2653 O O . MET A 1 346 ? 7.048 -26.213 34.245 1.00 22.84 347 MET A O 1
ATOM 2658 N N . PHE A 1 347 ? 6.753 -28.342 33.614 1.00 45.73 348 PHE A N 1
ATOM 2659 C CA . PHE A 1 347 ? 6.968 -28.070 32.189 1.00 54.22 348 PHE A CA 1
ATOM 2660 C C . PHE A 1 347 ? 5.676 -27.480 31.624 1.00 65.72 348 PHE A C 1
ATOM 2661 O O . PHE A 1 347 ? 4.581 -27.972 31.935 1.00 72.82 348 PHE A O 1
ATOM 2669 N N . ARG A 1 348 ? 5.793 -26.432 30.804 1.00 72.43 349 ARG A N 1
ATOM 2670 C CA . ARG A 1 348 ? 4.673 -25.659 30.284 1.00 76.11 349 ARG A CA 1
ATOM 2671 C C . ARG A 1 348 ? 5.172 -24.658 29.228 1.00 77.48 349 ARG A C 1
ATOM 2672 O O . ARG A 1 348 ? 6.022 -23.803 29.522 1.00 77.62 349 ARG A O 1
#

Sequence (332 aa):
VNIKTNPFKAVSFVESAIKKALDNAGYLIAEIKYDGVRGNICVDNTANSYWLSRVSKTIPALEHLNGFDVRWKRLLNDDRCFYKDGFMLDGELMVKGVDFNTGSGLLRTKWTDTKNQEFHRKKDKVPFKLHTGHLHIKLYAILPLHIVESGEDCDVMTLLMQEHVKNMLPLLQEYFPEIEWQAAESYEVYDMVELQQLYEQKRAEGHEGLIVKDPMCIYKRGKKSGWWKMKPENEADGIIQGLVWGTKGLANEGKVIGFEVLLESGRLVNATNISRALMDEFTETVKEATLSQWGFFDACTINPYDGWACQISYMEETPDGSLRHPSFVMFR

CATH classification: 3.30.1490.70 (+2 more: 2.40.50.140, 3.30.470.30)

Radius of gyration: 23.21 Å; Cα contacts (8 Å, |Δi|>4): 746; chains: 1; bounding box: 59×43×70 Å

InterPro domains:
  IPR012310 DNA ligase, ATP-dependent, central [PF01068] (9-240)
  IPR012310 DNA ligase, ATP-dependent, central [PS50160] (175-242)
  IPR012340 Nucleic acid-binding, OB-fold [G3DSA:2.40.50.140] (241-349)
  IPR012340 Nucleic acid-binding, OB-fold [SSF50249] (241-349)
  IPR016059 DNA ligase, ATP-dependent, conserved site [PS00333] (217-240)
  IPR016059 DNA ligase, ATP-dependent, conserved site [PS00697] (32-40)
  IPR016306 DNA ligase, bacteriophage T7-type [PIRSF001600] (1-359)
  IPR041559 DNA ligase, ATP-dependent, bacteriophage T7-type, C-terminal [PF17879] (241-349)
  IPR050326 NAD-dependent DNA ligase B [PTHR47810] (20-352)

Nearest PDB structures (foldseek):
  1a0i-assembly1_A  TM=1.003E+00  e=1.777E-73  Escherichia phage T7
  6dt1-assembly1_A  TM=5.533E-01  e=9.250E-14  Tequatrovirus T4
  4d05-assembly1_A  TM=5.847E-01  e=2.343E-12  Psychromonas sp. SP041
  8u6x-assembly1_A  TM=6.119E-01  e=3.497E-11  Neisseria gonorrhoeae MS11
  6gdr-assembly1_A  TM=5.321E-01  e=4.216E-12  Alteromonas mediterranea

Organism: Escherichia phage T7 (NCBI:txid10760)